Protein 2QSQ (pdb70)

B-factor: mean 41.01, std 10.13, range [21.48, 284.49]

Radius of gyration: 18.93 Å; Cα contacts (8 Å, |Δi|>4): 595; chains: 2; bounding box: 42×46×53 Å

Solvent-accessible surface area: 10969 Å² total; per-residue (Å²): 140,164,8,59,18,84,15,57,70,80,76,0,7,67,44,123,97,0,45,0,55,13,67,77,52,24,138,123,46,47,0,3,0,0,0,34,9,112,120,4,18,12,125,107,0,5,10,0,18,9,57,74,87,134,110,49,38,71,10,98,41,96,53,48,50,23,70,23,78,100,76,0,4,0,19,4,76,96,1,85,88,127,14,30,20,74,6,0,0,4,0,0,14,67,54,3,89,17,50,72,13,54,10,48,1,127,13,98,93,90,227,131,161,13,54,15,81,15,44,69,90,76,1,49,81,38,122,74,1,51,0,52,24,73,76,56,34,141,131,28,27,0,4,0,0,2,39,10,114,139,5,25,37,124,106,10,7,9,0,31,19,71,72,57,178,116,41,39,84,15,104,38,91,58,55,52,10,92,13,96,96,91,0,6,0,40,3,62,90,1,86,95,121,13,33,23,76,4,2,0,0,0,0,35,49,45,0,20,3,58,49,12,58,10,72,2,129,8,102,142

Nearest PDB structures (foldseek):
  2qst-assembly1_A  TM=9.888E-01  e=1.229E-22  Homo sapiens
  2qsq-assembly1_B  TM=9.915E-01  e=9.474E-22  Homo sapiens
  4wtz-assembly1_A  TM=9.968E-01  e=1.916E-20  Homo sapiens
  6gbg-assembly1_D  TM=9.852E-01  e=1.916E-20  Homo sapiens
  6aw1-assembly1_A  TM=9.766E-01  e=3.192E-20  Homo sapiens

Foldseek 3Di:
DAWEWDKVPQEAEAQAKIKTDIPDQDPQFQWKWKFFDDDDDQCGTAWIAGLVVGDIDGGNNHDVQWDADNSGMIMGGNDDQVQFHKMKMWTAGPVRPIHMYMDTHGYDYDD/DDWEWDKVVQEAEAQAKIKIDIPDDDPAFQWKWKFADDDDDQCGTAWIDGAPDDDIGGGNNHDPFWDADNNGMIMGGRDDQVSFDKMKMWTQGPVRPIDMYMDGHGYDD

GO terms:
  GO:0009986 cell surface (C, IDA)
  GO:0016020 membrane (C, IDA)
  GO:0016324 apical plasma membrane (C, IDA)
  GO:0042802 identical protein binding (F, IDA)
  GO:0005886 plasma membrane (C, EXP)
  GO:0009986 cell surface (C, IC)
  GO:0007156 homophilic cell-cell adhesion (P, IMP)
  GO:0007157 heterophilic cell-cell adhesion (P, IMP)
  GO:0005886 plasma membrane (C, TAS)
  GO:0005576 extracellular region (C, TAS)
  GO:0042802 identical protein binding (F, IPI)
  GO:0005515 protein binding (F, IPI)
  GO:0005886 plasma membrane (C, IDA)
  GO:0016323 basolateral plasma membrane (C, IDA)
  GO:0043066 negative regulation of apoptotic process (P, IDA)
  GO:0010832 negative regulation of myotube differentiation (P, IDA)
  GO:0042803 protein homodimerization activity (F, IDA)
  GO:2000811 negative regulation of anoikis (P, IDA)
  GO:0034109 homotypic cell-cell adhesion (P, IDA)
  GO:0070062 extracellular exosome (C, HDA)

Organism: Homo sapiens (NCBI:txid9606)

Sequence (220 aa):
AKLTIESTPFNVAEGKEVLLLVHNLPQHLLFGYSWYKGERVDGNRQIIGYVIGTQQATPGPAYSGREIIYPNASLLIQNIIQNDAGFYTLHVIKSDLVNEEATGQFRVYPELAKLTIESTPFNVAEGKEVLLLVHNLPQHLFGYSWYKGERVDGNRQIIGYVIGTQQATPGPAYSGREIIYPNASLLIQNIIQNDAGFYTLHVIKSDLVNEEATGQFRVYP

CATH classification: 2.60.40.10

Structure (mmCIF, N/CA/C/O backbone):
data_2QSQ
#
_entry.id   2QSQ
#
_cell.length_a   132.531
_cell.length_b   132.531
_cell.length_c   82.762
_cell.angle_alpha   90.000
_cell.angle_beta   90.000
_cell.angle_gamma   120.000
#
_symmetry.space_group_name_H-M   'H 3'
#
loop_
_entity.id
_entity.type
_entity.pdbx_description
1 polymer 'Carcinoembryonic antigen-related cell adhesion molecule 5'
2 non-polymer 'CHLORIDE ION'
3 non-polymer GLYCEROL
4 water water
#
loop_
_atom_site.group_PDB
_atom_site.id
_atom_site.type_symbol
_atom_site.label_atom_id
_atom_site.label_alt_id
_atom_site.label_comp_id
_atom_site.label_asym_id
_atom_site.label_entity_id
_atom_site.label_seq_id
_atom_site.pdbx_PDB_ins_code
_atom_site.Cartn_x
_atom_site.Cartn_y
_atom_site.Cartn_z
_atom_site.occupancy
_atom_site.B_iso_or_equiv
_atom_site.auth_seq_id
_atom_site.auth_comp_id
_atom_site.auth_asym_id
_atom_site.auth_atom_id
_atom_site.pdbx_PDB_model_num
ATOM 1 N N . ALA A 1 1 ? 11.451 19.821 15.475 1.00 54.27 0 ALA A N 1
ATOM 2 C CA . ALA A 1 1 ? 11.957 21.217 15.693 1.00 53.41 0 ALA A CA 1
ATOM 3 C C . ALA A 1 1 ? 13.400 21.379 15.214 1.00 52.45 0 ALA A C 1
ATOM 4 O O . ALA A 1 1 ? 13.902 22.503 15.063 1.00 52.97 0 ALA A O 1
ATOM 6 N N . LYS A 1 2 ? 14.058 20.245 14.997 1.00 50.26 1 LYS A N 1
ATOM 7 C CA . LYS A 1 2 ? 15.476 20.196 14.682 1.00 48.39 1 LYS A CA 1
ATOM 8 C C . LYS A 1 2 ? 15.664 20.152 13.160 1.00 45.72 1 LYS A C 1
ATOM 9 O O . LYS A 1 2 ? 14.842 19.563 12.452 1.00 45.02 1 LYS A O 1
ATOM 15 N N . LEU A 1 3 ? 16.712 20.815 12.664 1.00 42.73 2 LEU A N 1
ATOM 16 C CA . LEU A 1 3 ? 17.024 20.827 11.230 1.00 40.21 2 LEU A CA 1
ATOM 17 C C . LEU A 1 3 ? 17.133 19.381 10.735 1.00 39.15 2 LEU A C 1
ATOM 18 O O . LEU A 1 3 ? 17.868 18.581 11.329 1.00 38.35 2 LEU A O 1
ATOM 23 N N . THR A 1 4 ? 16.399 19.050 9.672 1.00 38.71 3 THR A N 1
ATOM 24 C CA . THR A 1 4 ? 16.419 17.677 9.106 1.00 38.36 3 THR A CA 1
ATOM 25 C C . THR A 1 4 ? 16.395 17.671 7.583 1.00 38.32 3 THR A C 1
ATOM 26 O 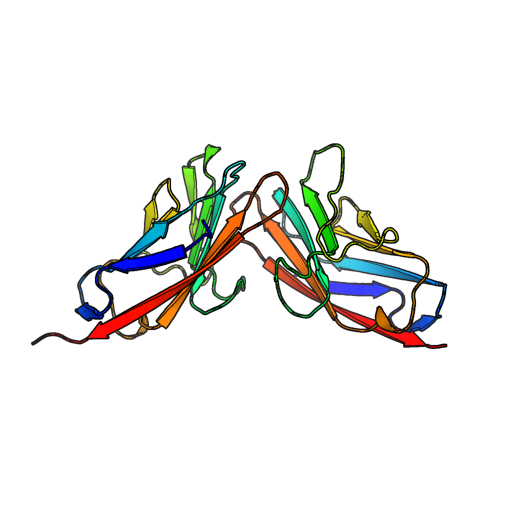O . THR A 1 4 ? 15.815 18.566 6.961 1.00 38.26 3 THR A O 1
ATOM 32 N N . ILE A 1 5 ? 16.989 16.624 7.007 1.00 37.71 4 ILE A N 1
ATOM 33 C CA . ILE A 1 5 ? 17.015 16.409 5.571 1.00 37.97 4 ILE A CA 1
ATOM 34 C C . ILE A 1 5 ? 16.185 15.166 5.214 1.00 39.45 4 ILE A C 1
ATOM 35 O O . ILE A 1 5 ? 16.404 14.080 5.780 1.00 39.70 4 ILE A O 1
ATOM 41 N N . GLU A 1 6 ? 15.253 15.300 4.276 1.00 39.78 5 GLU A N 1
ATOM 42 C CA . GLU A 1 6 ? 14.617 14.092 3.747 1.00 40.96 5 GLU A CA 1
ATOM 43 C C . GLU A 1 6 ? 14.696 13.954 2.218 1.00 40.13 5 GLU A C 1
ATOM 44 O O . GLU A 1 6 ? 14.213 14.815 1.461 1.00 39.21 5 GLU A O 1
ATOM 50 N N . SER A 1 7 ? 15.340 12.877 1.774 1.00 39.85 6 SER A N 1
ATOM 51 C CA . SER A 1 7 ? 15.471 12.629 0.339 1.00 40.15 6 SER A CA 1
ATOM 52 C C . SER A 1 7 ? 14.148 12.180 -0.233 1.00 40.58 6 SER A C 1
ATOM 53 O O . SER A 1 7 ? 13.372 11.440 0.421 1.00 40.20 6 SER A O 1
ATOM 56 N N . THR A 1 8 ? 13.866 12.664 -1.436 1.00 40.40 7 THR A N 1
ATOM 57 C CA . THR A 1 8 ? 12.701 12.211 -2.189 1.00 41.14 7 THR A CA 1
ATOM 58 C C . THR A 1 8 ? 13.006 12.112 -3.691 1.00 41.14 7 THR A C 1
ATOM 59 O O . THR A 1 8 ? 13.386 13.099 -4.323 1.00 40.15 7 THR A O 1
ATOM 63 N N . PRO A 1 9 ? 12.880 10.897 -4.261 1.00 41.40 8 PRO A N 1
ATOM 64 C CA . PRO A 1 9 ? 12.544 9.675 -3.526 1.00 41.23 8 PRO A CA 1
ATOM 65 C C . PRO A 1 9 ? 13.803 9.177 -2.804 1.00 41.14 8 PRO A C 1
ATOM 66 O O . PRO A 1 9 ? 14.908 9.631 -3.118 1.00 40.98 8 PRO A O 1
ATOM 70 N N . PHE A 1 10 ? 13.649 8.263 -1.848 1.00 40.98 9 PHE A N 1
ATOM 71 C CA . PHE A 1 10 ? 14.798 7.733 -1.108 1.00 40.92 9 PHE A CA 1
ATOM 72 C C . PHE A 1 10 ? 15.644 6.781 -1.960 1.00 40.85 9 PHE A C 1
ATOM 73 O O . PHE A 1 10 ? 16.878 6.709 -1.808 1.00 39.67 9 PHE A O 1
ATOM 81 N N . ASN A 1 11 ? 14.972 6.028 -2.840 1.00 40.81 10 ASN A N 1
ATOM 82 C CA . ASN A 1 11 ? 15.662 5.164 -3.814 1.00 41.78 10 ASN A CA 1
ATOM 83 C C . ASN A 1 11 ? 15.482 5.760 -5.195 1.00 41.20 10 ASN A C 1
ATOM 84 O O . ASN A 1 11 ? 14.353 5.972 -5.624 1.00 40.99 10 ASN A O 1
ATOM 89 N N . VAL A 1 12 ? 16.591 6.051 -5.864 1.00 41.18 11 VAL A N 1
ATOM 90 C CA . VAL A 1 12 ? 16.572 6.855 -7.089 1.00 41.63 11 VAL A CA 1
ATOM 91 C C . VAL A 1 12 ? 17.067 6.075 -8.299 1.00 42.04 11 VAL A C 1
ATOM 92 O O . VAL A 1 12 ? 18.140 5.490 -8.249 1.00 41.89 11 VAL A O 1
ATOM 96 N N . ALA A 1 13 ? 16.326 6.139 -9.401 1.00 43.56 12 ALA A N 1
ATOM 97 C CA . ALA A 1 13 ? 16.776 5.502 -10.653 1.00 44.98 12 ALA A CA 1
ATOM 98 C C . ALA A 1 13 ? 17.952 6.246 -11.283 1.00 46.40 12 ALA A C 1
ATOM 99 O O . ALA A 1 13 ? 17.955 7.488 -11.324 1.00 46.89 12 ALA A O 1
ATOM 101 N N . GLU A 1 14 ? 18.959 5.512 -11.764 1.00 47.15 13 GLU A N 1
ATOM 102 C CA . GLU A 1 14 ? 20.030 6.120 -12.555 1.00 48.71 13 GLU A CA 1
ATOM 103 C C . GLU A 1 14 ? 19.453 6.962 -13.693 1.00 47.92 13 GLU A C 1
ATOM 104 O O . GLU A 1 14 ? 18.475 6.566 -14.342 1.00 48.00 13 GLU A O 1
ATOM 110 N N . GLY A 1 15 ? 20.039 8.139 -13.910 1.00 47.33 14 GLY A N 1
ATOM 111 C CA . GLY A 1 15 ? 19.568 9.045 -14.947 1.00 45.52 14 GLY A CA 1
ATOM 112 C C . GLY A 1 15 ? 18.439 9.950 -14.482 1.00 45.11 14 GLY A C 1
ATOM 113 O O . GLY A 1 15 ? 18.107 10.926 -15.164 1.00 45.11 14 GLY A O 1
ATOM 114 N N . LYS A 1 16 ? 17.840 9.652 -13.331 1.00 43.64 15 LYS A N 1
ATOM 115 C CA . LYS A 1 16 ? 16.757 10.496 -12.815 1.00 42.75 15 LYS A CA 1
ATOM 116 C C . LYS A 1 16 ? 17.277 11.556 -11.794 1.00 40.96 15 LYS A C 1
ATOM 117 O O . LYS A 1 16 ? 18.460 11.829 -11.773 1.00 40.28 15 LYS A O 1
ATOM 123 N N . GLU A 1 17 ? 16.390 12.136 -10.985 1.00 39.50 16 GLU A N 1
ATOM 124 C CA . GLU A 1 17 ? 16.736 13.240 -10.051 1.00 39.27 16 GLU A CA 1
ATOM 125 C C . GLU A 1 17 ? 16.364 12.876 -8.604 1.00 38.69 16 GLU A C 1
ATOM 126 O O . GLU A 1 17 ? 15.388 12.147 -8.371 1.00 38.52 16 GLU A O 1
ATOM 140 N N . VAL A 1 18 ? 17.106 13.408 -7.630 1.00 36.98 17 VAL A N 1
ATOM 141 C CA . VAL A 1 18 ? 16.679 13.301 -6.235 1.00 36.06 17 VAL A CA 1
ATOM 142 C C . VAL A 1 18 ? 16.610 14.730 -5.665 1.00 35.85 17 VAL A C 1
ATOM 143 O O . VAL A 1 18 ? 17.438 15.579 -6.024 1.00 35.35 17 VAL A O 1
ATOM 147 N N . LEU A 1 19 ? 15.627 14.972 -4.799 1.00 34.09 18 LEU A N 1
ATOM 148 C CA . LEU A 1 19 ? 15.527 16.206 -4.035 1.00 33.64 18 LEU A CA 1
ATOM 149 C C . LEU A 1 19 ? 15.839 15.939 -2.560 1.00 34.14 18 LEU A C 1
ATOM 150 O O . LEU A 1 19 ? 15.129 15.135 -1.917 1.00 34.60 18 LEU A O 1
ATOM 155 N N . LEU A 1 20 ? 16.888 16.586 -2.032 1.00 33.46 19 LEU A N 1
ATOM 156 C CA . LEU A 1 20 ? 17.144 16.602 -0.595 1.00 34.12 19 LEU A CA 1
ATOM 157 C C . LEU A 1 20 ? 16.347 17.757 0.003 1.00 34.83 19 LEU A C 1
ATOM 158 O O . LEU A 1 20 ? 16.783 18.910 -0.055 1.00 33.96 19 LEU A O 1
ATOM 163 N N . LEU A 1 21 ? 15.151 17.439 0.517 1.00 34.63 20 LEU A N 1
ATOM 164 C CA . LEU A 1 21 ? 14.261 18.423 1.128 1.00 35.07 20 LEU A CA 1
ATOM 165 C C . LEU A 1 21 ? 14.780 18.803 2.497 1.00 34.59 20 LEU A C 1
ATOM 166 O O . LEU A 1 21 ? 15.158 17.933 3.269 1.00 35.13 20 LEU A O 1
ATOM 171 N N . VAL A 1 22 ? 14.767 20.093 2.811 1.00 34.09 21 VAL A N 1
ATOM 172 C CA . VAL A 1 22 ? 15.241 20.581 4.099 1.00 33.12 21 VAL A CA 1
ATOM 173 C C . VAL A 1 22 ? 14.053 21.094 4.956 1.00 33.74 21 VAL A C 1
ATOM 174 O O . VAL A 1 22 ? 13.236 21.904 4.487 1.00 33.11 21 VAL A O 1
ATOM 178 N N . HIS A 1 23 ? 13.941 20.593 6.192 1.00 34.45 22 HIS A N 1
ATOM 179 C CA . HIS A 1 23 ? 12.840 20.967 7.084 1.00 35.39 22 HIS A CA 1
ATOM 180 C C . HIS A 1 23 ? 13.413 21.668 8.316 1.00 35.95 22 HIS A C 1
ATOM 181 O O . HIS A 1 23 ? 14.545 21.388 8.703 1.00 36.62 22 HIS A O 1
ATOM 188 N N . ASN A 1 24 ? 12.623 22.549 8.931 1.00 36.78 23 ASN A N 1
ATOM 189 C CA . ASN A 1 24 ? 12.986 23.228 10.182 1.00 37.01 23 ASN A CA 1
ATOM 190 C C . ASN A 1 24 ? 14.232 24.106 10.064 1.00 37.08 23 ASN A C 1
ATOM 191 O O . ASN A 1 24 ? 15.128 24.052 10.904 1.00 36.81 23 ASN A O 1
ATOM 196 N N . LEU A 1 25 ? 14.273 24.920 9.014 1.00 37.91 24 LEU A N 1
ATOM 197 C CA . LEU A 1 25 ? 15.357 25.878 8.805 1.00 39.17 24 LEU A CA 1
ATOM 198 C C . LEU A 1 25 ? 15.279 26.957 9.889 1.00 40.20 24 LEU A C 1
ATOM 199 O O . LEU A 1 25 ? 14.198 27.491 10.122 1.00 39.89 24 LEU A O 1
ATOM 204 N N . PRO A 1 26 ? 16.413 27.278 10.556 1.00 40.53 25 PRO A N 1
ATOM 205 C CA . PRO A 1 26 ? 16.422 28.319 11.584 1.00 41.23 25 PRO A CA 1
ATOM 206 C C . PRO A 1 26 ? 16.321 29.740 11.023 1.00 42.17 25 PRO A C 1
ATOM 207 O O . PRO A 1 26 ? 16.235 29.935 9.813 1.00 41.60 25 PRO A O 1
ATOM 211 N N . GLN A 1 27 ? 16.327 30.720 11.917 1.00 43.90 26 GLN A N 1
ATOM 212 C CA . GLN A 1 27 ? 16.339 32.138 11.540 1.00 45.71 26 GLN A CA 1
ATOM 213 C C . GLN A 1 27 ? 17.775 32.682 11.591 1.00 44.93 26 GLN A C 1
ATOM 214 O O . GLN A 1 27 ? 18.706 31.940 11.917 1.00 45.79 26 GLN A O 1
ATOM 224 N N . HIS A 1 28 ? 17.961 33.958 11.261 1.00 44.17 27 HIS A N 1
ATOM 225 C CA . HIS A 1 28 ? 19.275 34.621 11.365 1.00 43.29 27 HIS A CA 1
ATOM 226 C C . HIS A 1 28 ? 20.236 34.067 10.332 1.00 41.32 27 HIS A C 1
ATOM 227 O O . HIS A 1 28 ? 21.430 33.931 10.625 1.00 41.88 27 HIS A O 1
ATOM 234 N N . LEU A 1 29 ? 19.751 33.758 9.137 1.00 39.14 28 LEU A N 1
ATOM 235 C CA A LEU A 1 29 ? 20.566 33.005 8.177 0.50 38.84 28 LEU A CA 1
ATOM 236 C CA B LEU A 1 29 ? 20.542 32.990 8.168 0.50 38.22 28 LEU A CA 1
ATOM 237 C C A LEU A 1 29 ? 21.482 33.868 7.328 0.50 37.87 28 LEU A C 1
ATOM 238 C C B LEU A 1 29 ? 21.481 33.868 7.344 0.50 37.53 28 LEU A C 1
ATOM 239 O O A LEU A 1 29 ? 21.077 34.926 6.849 0.50 38.11 28 LEU A O 1
ATOM 240 O O B LEU A 1 29 ? 21.090 34.949 6.907 0.50 37.75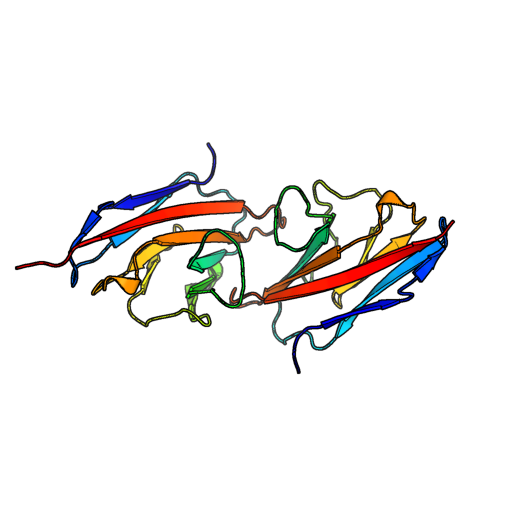 28 LEU A O 1
ATOM 249 N N . PHE A 1 30 ? 22.712 33.400 7.127 1.00 36.27 29 PHE A N 1
ATOM 250 C CA . PHE A 1 30 ? 23.616 34.012 6.175 1.00 34.64 29 PHE A CA 1
ATOM 251 C C . PHE A 1 30 ? 23.676 33.174 4.882 1.00 33.92 29 PHE A C 1
ATOM 252 O O . PHE A 1 30 ? 23.680 33.719 3.774 1.00 32.34 29 PHE A O 1
ATOM 260 N N . GLY A 1 31 ? 23.788 31.853 5.028 1.00 32.46 30 GLY A N 1
ATOM 261 C CA . GLY A 1 31 ? 23.730 30.966 3.856 1.00 31.77 30 GLY A CA 1
ATOM 262 C C . GLY A 1 31 ? 23.966 29.490 4.162 1.00 31.11 30 GLY A C 1
ATOM 263 O O . GLY A 1 31 ? 23.903 29.082 5.331 1.00 29.93 30 GLY A O 1
ATOM 264 N N . TYR A 1 32 ? 24.252 28.717 3.099 1.00 30.37 31 TYR A N 1
ATOM 265 C CA . TYR A 1 32 ? 24.231 27.260 3.127 1.00 30.08 31 TYR A CA 1
ATOM 266 C C . TYR A 1 32 ? 25.493 26.696 2.502 1.00 30.82 31 TYR A C 1
ATOM 267 O O . TYR A 1 32 ? 25.996 27.229 1.492 1.00 30.19 31 TYR A O 1
ATOM 276 N N . SER A 1 33 ? 25.982 25.599 3.089 1.00 30.59 32 SER A N 1
ATOM 277 C CA . SER A 1 33 ? 27.151 24.879 2.598 1.00 30.76 32 SER A CA 1
ATOM 278 C C . SER A 1 33 ? 26.788 23.386 2.562 1.00 31.05 32 SER A C 1
ATOM 279 O O . SER A 1 33 ? 26.430 22.813 3.597 1.00 30.91 32 SER A O 1
ATOM 282 N N . TRP A 1 34 ? 26.859 22.769 1.386 1.00 30.43 33 TRP A N 1
ATOM 283 C CA . TRP A 1 34 ? 26.464 21.356 1.254 1.00 30.88 33 TRP A CA 1
ATOM 284 C C . TRP A 1 34 ? 27.682 20.470 0.979 1.00 31.35 33 TRP A C 1
ATOM 285 O O . TRP A 1 34 ? 28.596 20.884 0.240 1.00 30.89 33 TRP A O 1
ATOM 296 N N . TYR A 1 35 ? 27.670 19.255 1.539 1.00 32.33 34 TYR A N 1
ATOM 297 C CA . TYR A 1 35 ? 28.801 18.299 1.455 1.00 32.74 34 TYR A CA 1
ATOM 298 C C . TYR A 1 35 ? 28.330 16.884 1.088 1.00 33.18 34 TYR A C 1
ATOM 299 O O . TYR A 1 35 ? 27.212 16.496 1.427 1.00 33.10 34 TYR A O 1
ATOM 308 N N . LYS A 1 36 ? 29.205 16.117 0.434 1.00 34.25 35 LYS A N 1
ATOM 309 C CA . LYS A 1 36 ? 29.053 14.663 0.341 1.00 35.51 35 LYS A CA 1
ATOM 310 C C . LYS A 1 36 ? 29.653 14.066 1.617 1.00 35.85 35 LYS A C 1
ATOM 311 O O . LYS A 1 36 ? 30.702 14.515 2.085 1.00 35.98 35 LYS A O 1
ATOM 318 N N . GLY A 1 37 ? 28.975 13.079 2.194 1.00 36.76 36 GLY A N 1
ATOM 319 C CA . GLY A 1 37 ? 29.471 12.455 3.413 1.00 37.49 36 GLY A CA 1
ATOM 320 C C . GLY A 1 37 ? 28.673 12.877 4.630 1.00 38.19 36 GLY A C 1
ATOM 321 O O . GLY A 1 37 ? 27.620 13.511 4.508 1.00 37.24 36 GLY A O 1
ATOM 322 N N . GLU A 1 38 ? 29.199 12.552 5.806 1.00 38.55 37 GLU A N 1
ATOM 323 C CA . GLU A 1 38 ? 28.428 12.650 7.034 1.00 40.00 37 GLU A CA 1
ATOM 324 C C . GLU A 1 38 ? 28.867 13.814 7.911 1.00 40.19 37 GLU A C 1
ATOM 325 O O . GLU A 1 38 ? 28.336 13.984 9.010 1.00 40.71 37 GLU A O 1
ATOM 331 N N . ARG A 1 39 ? 29.835 14.591 7.435 1.00 40.31 38 ARG A N 1
ATOM 332 C CA . ARG A 1 39 ? 30.313 15.738 8.192 1.00 41.39 38 ARG A CA 1
ATOM 333 C C . ARG A 1 39 ? 30.673 16.957 7.334 1.00 40.21 38 ARG A C 1
ATOM 334 O O . ARG A 1 39 ? 30.775 16.883 6.114 1.00 40.13 38 ARG A O 1
ATOM 350 N N . VAL A 1 40 ? 30.879 18.077 8.010 1.00 39.31 39 VAL A N 1
ATOM 351 C CA . VAL A 1 40 ? 31.431 19.262 7.396 1.00 38.12 39 VAL A CA 1
ATOM 352 C C . VAL A 1 40 ? 32.893 19.023 7.098 1.00 38.42 39 VAL A C 1
ATOM 353 O O . VAL A 1 40 ? 33.677 18.781 8.003 1.00 39.59 39 VAL A O 1
ATOM 357 N N . ASP A 1 41 ? 33.273 19.117 5.831 1.00 38.28 40 ASP A N 1
ATOM 358 C CA . ASP A 1 41 ? 34.641 18.811 5.408 1.00 37.90 40 ASP A CA 1
ATOM 359 C C . ASP A 1 41 ? 34.849 19.491 4.074 1.00 37.46 40 ASP A C 1
ATOM 360 O O . ASP A 1 41 ? 34.304 19.050 3.070 1.00 37.67 40 ASP A O 1
ATOM 365 N N . GLY A 1 42 ? 35.636 20.560 4.072 1.00 37.01 41 GLY A N 1
ATOM 366 C CA . GLY A 1 42 ? 35.874 21.370 2.876 1.00 37.31 41 GLY A CA 1
ATOM 367 C C . GLY A 1 42 ? 36.293 20.596 1.637 1.00 38.38 41 GLY A C 1
ATOM 368 O O . GLY A 1 42 ? 35.974 20.993 0.502 1.00 38.32 41 GLY A O 1
ATOM 369 N N . ASN A 1 43 ? 37.018 19.498 1.839 1.00 38.52 42 ASN A N 1
ATOM 370 C CA . ASN A 1 43 ? 37.494 18.687 0.713 1.00 39.00 42 ASN A CA 1
ATOM 371 C C . ASN A 1 43 ? 36.340 17.998 0.007 1.00 38.27 42 ASN A C 1
ATOM 372 O O . ASN A 1 43 ? 36.462 17.633 -1.155 1.00 37.86 42 ASN A O 1
ATOM 377 N N . ARG A 1 44 ? 35.221 17.820 0.708 1.00 37.28 43 ARG A N 1
ATOM 378 C CA . ARG A 1 44 ? 34.047 17.177 0.122 1.00 37.17 43 ARG A CA 1
ATOM 379 C C . ARG A 1 44 ? 32.862 18.144 -0.144 1.00 36.00 43 ARG A C 1
ATOM 380 O O . ARG A 1 44 ? 31.719 17.694 -0.294 1.00 35.02 43 ARG A O 1
ATOM 388 N N . GLN A 1 45 ? 33.135 19.454 -0.191 1.00 35.92 44 GLN A N 1
ATOM 389 C CA . GLN A 1 45 ? 32.063 20.444 -0.349 1.00 35.09 44 GLN A CA 1
ATOM 390 C C . GLN A 1 45 ? 31.538 20.529 -1.782 1.00 34.61 44 GLN A C 1
ATOM 391 O O . GLN A 1 45 ? 32.296 20.734 -2.719 1.00 35.59 44 GLN A O 1
ATOM 397 N N . ILE A 1 46 ? 30.230 20.376 -1.922 1.00 33.70 45 ILE A N 1
ATOM 398 C CA . ILE A 1 46 ? 29.562 20.410 -3.222 1.00 33.10 45 ILE A CA 1
ATOM 399 C C . ILE A 1 46 ? 29.356 21.849 -3.692 1.00 33.41 45 ILE A C 1
ATOM 400 O O . ILE A 1 46 ? 29.699 22.212 -4.833 1.00 33.37 45 ILE A O 1
ATOM 405 N N . ILE A 1 47 ? 28.810 22.682 -2.802 1.00 32.76 46 ILE A N 1
ATOM 406 C CA . ILE A 1 47 ? 28.371 24.021 -3.208 1.00 33.09 46 ILE A CA 1
ATOM 407 C C . ILE A 1 47 ? 28.192 24.905 -1.975 1.00 33.18 46 ILE A C 1
ATOM 408 O O . ILE A 1 47 ? 27.950 24.384 -0.870 1.00 32.90 46 ILE A O 1
ATOM 413 N N . GLY A 1 48 ? 28.370 26.214 -2.156 1.00 32.13 47 GLY A N 1
ATOM 414 C CA . GLY A 1 48 ? 28.074 27.212 -1.118 1.00 32.88 47 GLY A CA 1
ATOM 415 C C . GLY A 1 48 ? 27.068 28.214 -1.663 1.00 33.38 47 GLY A C 1
ATOM 416 O O . GLY A 1 48 ? 27.111 28.545 -2.847 1.00 33.33 47 GLY A O 1
ATOM 417 N N . TYR A 1 49 ? 26.163 28.698 -0.823 1.00 32.67 48 TYR A N 1
ATOM 418 C CA . TYR A 1 49 ? 25.097 29.607 -1.314 1.00 33.01 48 TYR A CA 1
ATOM 419 C C . TYR A 1 49 ? 24.813 30.729 -0.330 1.00 32.71 48 TYR A C 1
ATOM 420 O O . TYR A 1 49 ? 24.449 30.474 0.821 1.00 31.72 48 TYR A O 1
ATOM 429 N N . VAL A 1 50 ? 24.958 31.964 -0.805 1.00 32.98 49 VAL A N 1
ATOM 430 C CA . VAL A 1 50 ? 24.726 33.161 0.013 1.00 33.56 49 VAL A CA 1
ATOM 431 C C . VAL A 1 50 ? 23.314 33.665 -0.230 1.00 34.16 49 VAL A C 1
ATOM 432 O O . VAL A 1 50 ? 22.965 34.021 -1.348 1.00 33.28 49 VAL A O 1
ATOM 436 N N . ILE A 1 51 ? 22.519 33.726 0.823 1.00 35.02 50 ILE A N 1
ATOM 437 C CA . ILE A 1 51 ? 21.121 34.098 0.691 1.00 36.75 50 ILE A CA 1
ATOM 438 C C . ILE A 1 51 ? 20.917 35.524 0.159 1.00 37.94 50 ILE A C 1
ATOM 439 O O . ILE A 1 51 ? 20.137 35.728 -0.781 1.00 37.46 50 ILE A O 1
ATOM 444 N N . GLY A 1 52 ? 21.639 36.489 0.736 1.00 38.76 51 GLY A N 1
ATOM 445 C CA . GLY A 1 52 ? 21.413 37.901 0.438 1.00 40.05 51 GLY A CA 1
ATOM 446 C C . GLY A 1 52 ? 21.749 38.283 -0.985 1.00 40.41 51 GLY A C 1
ATOM 447 O O . GLY A 1 52 ? 21.094 39.139 -1.578 1.00 42.69 51 GLY A O 1
ATOM 448 N N . THR A 1 53 ? 22.757 37.653 -1.553 1.00 40.68 52 THR A N 1
ATOM 449 C CA . THR A 1 53 ? 23.215 37.995 -2.890 1.00 40.51 52 THR A CA 1
ATOM 450 C C . THR A 1 53 ? 22.776 36.960 -3.912 1.00 40.30 52 THR A C 1
ATOM 451 O O . THR A 1 53 ? 23.020 37.132 -5.106 1.00 39.79 52 THR A O 1
ATOM 455 N N . GLN A 1 54 ? 22.192 35.858 -3.430 1.00 39.75 53 GLN A N 1
ATOM 456 C CA . GLN A 1 54 ? 21.831 34.710 -4.273 1.00 39.81 53 GLN A CA 1
ATOM 457 C C . GLN A 1 54 ? 22.960 34.098 -5.098 1.00 40.19 53 GLN A C 1
ATOM 458 O O . GLN A 1 54 ? 22.712 33.571 -6.189 1.00 40.06 53 GLN A O 1
ATOM 464 N N . GLN A 1 55 ? 24.198 34.144 -4.598 1.00 39.65 54 GLN A N 1
ATOM 465 C CA . GLN A 1 55 ? 25.299 33.581 -5.353 1.00 40.29 54 GLN A CA 1
ATOM 466 C C . GLN A 1 55 ? 25.649 32.175 -4.882 1.00 40.12 54 GLN A C 1
ATOM 467 O O . GLN A 1 55 ? 25.887 31.951 -3.682 1.00 38.25 54 GLN A O 1
ATOM 473 N N . ALA A 1 56 ? 25.700 31.259 -5.849 1.00 39.88 55 ALA A N 1
ATOM 474 C CA . ALA A 1 56 ? 26.139 29.888 -5.635 1.00 39.96 55 ALA A CA 1
ATOM 475 C C . ALA A 1 56 ? 27.551 29.714 -6.175 1.00 40.09 55 ALA A C 1
ATOM 476 O O . ALA A 1 56 ? 27.875 30.196 -7.272 1.00 40.38 55 ALA A O 1
ATOM 478 N N . THR A 1 57 ? 28.404 29.048 -5.397 1.00 39.14 56 THR A N 1
ATOM 479 C CA . THR A 1 57 ? 29.769 28.814 -5.808 1.00 38.99 56 THR A CA 1
ATOM 480 C C . THR A 1 57 ? 30.076 27.335 -5.621 1.00 39.66 56 THR A C 1
ATOM 481 O O . THR A 1 57 ? 29.823 26.777 -4.544 1.00 39.47 56 THR A O 1
ATOM 485 N N . PRO A 1 58 ? 30.605 26.683 -6.673 1.00 39.76 57 PRO A N 1
ATOM 486 C CA . PRO A 1 58 ? 31.022 25.281 -6.570 1.00 39.71 57 PRO A CA 1
ATOM 487 C C . PRO A 1 58 ? 32.132 25.060 -5.550 1.00 39.50 57 PRO A C 1
ATOM 488 O O . PRO A 1 58 ? 33.053 25.891 -5.427 1.00 39.24 57 PRO A O 1
ATOM 492 N N . GLY A 1 59 ? 32.035 23.952 -4.818 1.00 38.85 58 GLY A N 1
ATOM 493 C CA . GLY A 1 59 ? 33.155 23.465 -4.013 1.00 39.04 58 GLY A CA 1
ATOM 494 C C . GLY A 1 59 ? 33.875 22.356 -4.773 1.00 39.46 58 GLY A C 1
ATOM 495 O O . GLY A 1 59 ? 33.512 22.049 -5.916 1.00 38.68 58 GLY A O 1
ATOM 496 N N . PRO A 1 60 ? 34.892 21.730 -4.143 1.00 40.10 59 PRO A N 1
ATOM 497 C CA . PRO A 1 60 ? 35.627 20.600 -4.758 1.00 40.16 59 PRO A CA 1
ATOM 498 C C . PRO A 1 60 ? 34.775 19.433 -5.273 1.00 40.63 59 PRO A C 1
ATOM 499 O O . PRO A 1 60 ? 35.172 18.785 -6.254 1.00 41.48 59 PRO A O 1
ATOM 503 N N . ALA A 1 61 ? 33.639 19.147 -4.634 1.00 39.86 60 ALA A N 1
ATOM 504 C CA . ALA A 1 61 ? 32.807 18.009 -5.029 1.00 39.96 60 ALA A CA 1
ATOM 505 C C . ALA A 1 61 ? 31.657 18.357 -5.986 1.00 39.79 60 ALA A C 1
ATOM 506 O O . ALA A 1 61 ? 30.813 17.519 -6.265 1.00 40.20 60 ALA A O 1
ATOM 508 N N . TYR A 1 62 ? 31.621 19.594 -6.471 1.00 40.10 61 TYR A N 1
ATOM 509 C CA . TYR A 1 62 ? 30.593 20.060 -7.413 1.00 40.22 61 TYR A CA 1
ATOM 510 C C . TYR A 1 62 ? 30.592 19.224 -8.698 1.00 40.68 61 TYR A C 1
ATOM 511 O O . TYR A 1 62 ? 31.644 19.017 -9.282 1.00 40.57 61 TYR A O 1
ATOM 520 N N . SER A 1 63 ? 29.425 18.766 -9.145 1.00 40.20 62 SER A N 1
ATOM 521 C CA . SER A 1 63 ? 29.340 17.968 -10.369 1.00 40.61 62 SER A CA 1
ATOM 522 C C . SER A 1 63 ? 28.790 18.735 -11.564 1.00 40.51 62 SER A C 1
ATOM 523 O O . SER A 1 63 ? 28.930 18.282 -12.693 1.00 40.93 62 SER A O 1
ATOM 526 N N . GLY A 1 64 ? 28.152 19.878 -11.334 1.00 39.54 63 GLY A N 1
ATOM 527 C CA . GLY A 1 64 ? 27.447 20.568 -12.412 1.00 39.01 63 GLY A CA 1
ATOM 528 C C . GLY A 1 64 ? 26.019 20.057 -12.603 1.00 38.28 63 GLY A C 1
ATOM 529 O O . GLY A 1 64 ? 25.303 20.507 -13.499 1.00 39.18 63 GLY A O 1
ATOM 530 N N . ARG A 1 65 ? 25.585 19.134 -11.759 1.00 36.28 64 ARG A N 1
ATOM 531 C CA . ARG A 1 65 ? 24.235 18.589 -11.900 1.00 35.39 64 ARG A CA 1
ATOM 532 C C . ARG A 1 65 ? 23.293 19.061 -10.786 1.00 35.07 64 ARG A C 1
ATOM 533 O O . ARG A 1 65 ? 22.129 18.672 -10.744 1.00 33.86 64 ARG A O 1
ATOM 541 N N . GLU A 1 66 ? 23.803 19.918 -9.901 1.00 34.85 65 GLU A N 1
ATOM 542 C CA . GLU A 1 66 ? 23.045 20.344 -8.717 1.00 34.93 65 GLU A CA 1
ATOM 543 C C . GLU A 1 66 ? 22.250 21.638 -8.904 1.00 35.39 65 GLU A C 1
ATOM 544 O O . GLU A 1 66 ? 22.632 22.522 -9.702 1.00 34.74 65 GLU A O 1
ATOM 554 N N . ILE A 1 67 ? 21.117 21.733 -8.203 1.00 33.69 66 ILE A N 1
ATOM 555 C CA . ILE A 1 67 ? 20.382 22.989 -8.114 1.00 32.94 66 ILE A CA 1
ATOM 556 C C . ILE A 1 67 ? 20.070 23.233 -6.655 1.00 32.81 66 ILE A C 1
ATOM 557 O O . ILE A 1 67 ? 19.454 22.367 -6.010 1.00 32.70 66 ILE A O 1
ATOM 562 N N . ILE A 1 68 ? 20.488 24.388 -6.136 1.00 31.41 67 ILE A N 1
ATOM 563 C CA . ILE A 1 68 ? 20.175 24.761 -4.760 1.00 31.32 67 ILE A CA 1
ATOM 564 C C . ILE A 1 68 ? 18.963 25.702 -4.695 1.00 31.98 67 ILE A C 1
ATOM 565 O O . ILE A 1 68 ? 18.808 26.571 -5.552 1.00 31.38 67 ILE A O 1
ATOM 571 N N . TYR A 1 69 ? 18.112 25.535 -3.671 1.00 31.69 68 TYR A N 1
ATOM 572 C CA . TYR A 1 69 ? 16.896 26.337 -3.539 1.00 31.40 68 TYR A CA 1
ATOM 573 C C . TYR A 1 69 ? 17.029 27.338 -2.388 1.00 30.81 68 TYR A C 1
ATOM 574 O O . TYR A 1 69 ? 17.891 27.166 -1.507 1.00 31.11 68 TYR A O 1
ATOM 583 N N . PRO A 1 70 ? 16.203 28.398 -2.397 1.00 30.42 69 PRO A N 1
ATOM 584 C CA . PRO A 1 70 ? 16.326 29.439 -1.369 1.00 30.21 69 PRO A CA 1
ATOM 585 C C . PRO A 1 70 ? 16.134 28.954 0.061 1.00 30.21 69 PRO A C 1
ATOM 586 O O . PRO A 1 70 ? 16.605 29.620 0.992 1.00 31.07 69 PRO A O 1
ATOM 590 N N . ASN A 1 71 ? 15.431 27.827 0.238 1.00 30.66 70 ASN A N 1
ATOM 591 C CA . ASN A 1 71 ? 15.211 27.230 1.563 1.00 30.40 70 ASN A CA 1
ATOM 592 C C . ASN A 1 71 ? 16.208 26.103 1.886 1.00 30.47 70 ASN A C 1
ATOM 593 O O . ASN A 1 71 ? 15.986 25.301 2.812 1.00 30.56 70 ASN A O 1
ATOM 598 N N . ALA A 1 72 ? 17.301 26.065 1.113 1.00 29.52 71 ALA A N 1
ATOM 599 C CA . ALA A 1 72 ? 18.468 25.177 1.295 1.00 29.67 71 ALA A CA 1
ATOM 600 C C . ALA A 1 72 ? 18.323 23.782 0.689 1.00 29.83 71 ALA A C 1
ATOM 601 O O . ALA A 1 72 ? 19.299 23.040 0.656 1.00 28.87 71 ALA A O 1
ATOM 603 N N . SER A 1 73 ? 17.127 23.444 0.195 1.00 29.89 72 SER A N 1
ATOM 604 C CA . SER A 1 73 ? 16.904 22.125 -0.413 1.00 30.21 72 SER A CA 1
ATOM 605 C C . SER A 1 73 ? 17.806 21.982 -1.622 1.00 31.10 72 SER A C 1
ATOM 606 O O . SER A 1 73 ? 18.050 22.983 -2.320 1.00 31.31 72 SER A O 1
ATOM 609 N N . LEU A 1 74 ? 18.268 20.760 -1.909 1.00 30.56 73 LEU A N 1
ATOM 610 C CA . LEU A 1 74 ? 19.230 20.548 -2.980 1.00 30.51 73 LEU A CA 1
ATOM 611 C C . LEU A 1 74 ? 18.739 19.443 -3.900 1.00 32.41 73 LEU A C 1
ATOM 612 O O . LEU A 1 74 ? 18.432 18.326 -3.438 1.00 31.61 73 LEU A O 1
ATOM 617 N N . LEU A 1 75 ? 18.626 19.769 -5.185 1.00 31.86 74 LEU A N 1
ATOM 618 C CA . LEU A 1 75 ? 18.296 18.763 -6.198 1.00 33.43 74 LEU A CA 1
ATOM 619 C C . LEU A 1 75 ? 19.546 18.334 -6.949 1.00 34.63 74 LEU A C 1
ATOM 620 O O . LEU A 1 75 ? 20.402 19.178 -7.276 1.00 34.68 74 LEU A O 1
ATOM 625 N N . ILE A 1 76 ? 19.667 17.030 -7.227 1.00 35.67 75 ILE A N 1
ATOM 626 C CA . ILE A 1 76 ? 20.768 16.500 -8.063 1.00 36.00 75 ILE A CA 1
ATOM 627 C C . ILE A 1 76 ? 20.147 15.758 -9.261 1.00 36.84 75 ILE A C 1
ATOM 628 O O . ILE A 1 76 ? 19.312 14.887 -9.073 1.00 36.53 75 ILE A O 1
ATOM 633 N N . GLN A 1 77 ? 20.539 16.134 -10.477 1.00 36.66 76 GLN A N 1
ATOM 634 C CA . GLN A 1 77 ? 19.963 15.579 -11.704 1.00 37.97 76 GLN A CA 1
ATOM 635 C C . GLN A 1 77 ? 20.865 14.493 -12.304 1.00 38.31 76 GLN A C 1
ATOM 636 O O . GLN A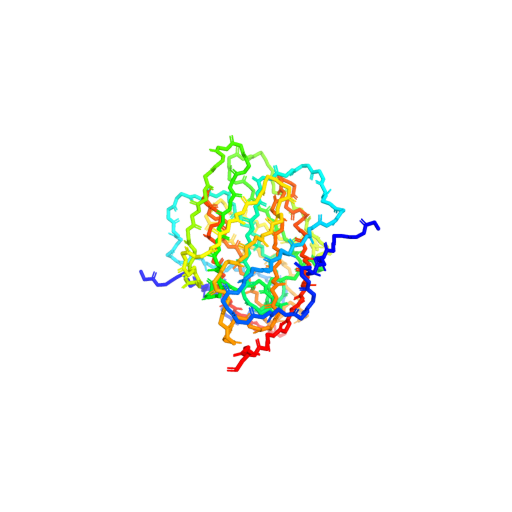 1 77 ? 22.038 14.373 -11.930 1.00 37.28 76 GLN A O 1
ATOM 642 N N . ASN A 1 78 ? 20.315 13.737 -13.267 1.00 39.56 77 ASN A N 1
ATOM 643 C CA . ASN A 1 78 ? 21.105 12.772 -14.046 1.00 40.78 77 ASN A CA 1
ATOM 644 C C . ASN A 1 78 ? 21.975 11.956 -13.109 1.00 41.02 77 ASN A C 1
ATOM 645 O O . ASN A 1 78 ? 23.201 11.883 -13.244 1.00 40.92 77 ASN A O 1
ATOM 653 N N . ILE A 1 79 ? 21.300 11.360 -12.128 1.00 41.89 78 ILE A N 1
ATOM 654 C CA . ILE A 1 79 ? 21.934 10.593 -11.056 1.00 42.68 78 ILE A CA 1
ATOM 655 C C . ILE A 1 79 ? 22.742 9.401 -11.593 1.00 44.63 78 ILE A C 1
ATOM 656 O O . ILE A 1 79 ? 22.319 8.738 -12.551 1.00 44.28 78 ILE A O 1
ATOM 661 N N . ILE A 1 80 ? 23.902 9.157 -10.980 1.00 45.40 79 ILE A N 1
ATOM 662 C CA . ILE A 1 80 ? 24.684 7.936 -11.206 1.00 47.16 79 ILE A CA 1
ATOM 663 C C . ILE A 1 80 ? 24.838 7.186 -9.872 1.00 47.59 79 ILE A C 1
ATOM 664 O O . ILE A 1 80 ? 24.607 7.776 -8.805 1.00 46.84 79 ILE A O 1
ATOM 669 N N . GLN A 1 81 ? 25.235 5.909 -9.918 1.00 47.89 80 GLN A N 1
ATOM 670 C CA . GLN A 1 81 ? 25.413 5.117 -8.693 1.00 48.46 80 GLN A CA 1
ATOM 671 C C . GLN A 1 81 ? 26.349 5.750 -7.696 1.00 48.29 80 GLN A C 1
ATOM 672 O O . GLN A 1 81 ? 26.145 5.614 -6.489 1.00 48.68 80 GLN A O 1
ATOM 678 N N . ASN A 1 82 ? 27.388 6.405 -8.199 1.00 48.14 81 ASN A N 1
ATOM 679 C CA . ASN A 1 82 ? 28.377 7.036 -7.338 1.00 48.40 81 ASN A CA 1
ATOM 680 C C . ASN A 1 82 ? 27.796 8.149 -6.457 1.00 47.43 81 ASN A C 1
ATOM 681 O O . ASN A 1 82 ? 28.393 8.512 -5.426 1.00 47.58 81 ASN A O 1
ATOM 686 N N . ASP A 1 83 ? 26.648 8.686 -6.875 1.00 45.98 82 ASP A N 1
ATOM 687 C CA . ASP A 1 83 ? 25.918 9.708 -6.106 1.00 45.16 82 ASP A CA 1
ATOM 688 C C . ASP A 1 83 ? 25.315 9.167 -4.806 1.00 44.30 82 ASP A C 1
ATOM 689 O O . ASP A 1 83 ? 25.096 9.934 -3.860 1.00 44.73 82 ASP A O 1
ATOM 694 N N . ALA A 1 84 ? 25.032 7.864 -4.756 1.00 43.34 83 ALA A N 1
ATOM 695 C CA . ALA A 1 84 ? 24.451 7.254 -3.554 1.00 42.51 83 ALA A CA 1
ATOM 696 C C . ALA A 1 84 ? 25.322 7.518 -2.324 1.00 41.79 83 ALA A C 1
ATOM 697 O O . ALA A 1 84 ? 26.548 7.581 -2.432 1.00 41.76 83 ALA A O 1
ATOM 699 N N . GLY A 1 85 ? 24.676 7.694 -1.171 1.00 40.69 84 GLY A N 1
ATOM 700 C CA . GLY A 1 85 ? 25.395 7.888 0.082 1.00 39.69 84 GLY A CA 1
ATOM 701 C C . GLY A 1 85 ? 24.779 9.000 0.915 1.00 39.00 84 GLY A C 1
ATOM 702 O O . GLY A 1 85 ? 23.611 9.366 0.728 1.00 38.61 84 GLY A O 1
ATOM 703 N N . PHE A 1 86 ? 25.587 9.527 1.825 1.00 38.07 85 PHE A N 1
ATOM 704 C CA . PHE A 1 86 ? 25.162 10.570 2.761 1.00 37.93 85 PHE A CA 1
ATOM 705 C C . PHE A 1 86 ? 25.517 11.963 2.229 1.00 36.61 85 PHE A C 1
ATOM 706 O O . PHE A 1 86 ? 26.548 12.147 1.551 1.00 35.73 85 PHE A O 1
ATOM 714 N N . TYR A 1 87 ? 24.665 12.931 2.583 1.00 35.77 86 TYR A N 1
ATOM 715 C CA . TYR A 1 87 ? 24.852 14.337 2.233 1.00 34.51 86 TYR A CA 1
ATOM 716 C C . TYR A 1 87 ? 24.604 15.180 3.485 1.00 33.77 86 TYR A C 1
ATOM 717 O O . TYR A 1 87 ? 23.641 14.944 4.197 1.00 34.60 86 TYR A O 1
ATOM 726 N N . THR A 1 88 ? 25.475 16.142 3.744 1.00 33.10 87 THR A N 1
ATOM 727 C CA . THR A 1 88 ? 25.391 16.941 4.957 1.00 32.79 87 THR A CA 1
ATOM 728 C C . THR A 1 88 ? 25.257 18.418 4.591 1.00 32.48 87 THR A C 1
ATOM 729 O O . THR A 1 88 ? 26.001 18.930 3.742 1.00 33.18 87 THR A O 1
ATOM 733 N N . LEU A 1 89 ? 24.317 19.092 5.252 1.00 32.22 88 LEU A N 1
ATOM 734 C CA . LEU A 1 89 ? 24.097 20.531 5.112 1.00 31.06 88 LEU A CA 1
ATOM 735 C C . LEU A 1 89 ? 24.624 21.250 6.361 1.00 31.26 88 LEU A C 1
ATOM 736 O O . LEU A 1 89 ? 24.304 20.843 7.470 1.00 31.05 88 LEU A O 1
ATOM 741 N N . HIS A 1 90 ? 25.410 22.314 6.172 1.00 30.38 89 HIS A N 1
ATOM 742 C CA . HIS A 1 90 ? 25.783 23.239 7.253 1.00 30.38 89 HIS A CA 1
ATOM 743 C C . HIS A 1 90 ? 25.083 24.586 6.991 1.00 30.52 89 HIS A C 1
ATOM 744 O O . HIS A 1 90 ? 25.260 25.172 5.908 1.00 30.62 89 HIS A O 1
ATOM 751 N N . VAL A 1 91 ? 24.288 25.047 7.956 1.00 30.03 90 VAL A N 1
ATOM 752 C CA . VAL A 1 91 ? 23.592 26.336 7.855 1.00 30.66 90 VAL A CA 1
ATOM 753 C C . VAL A 1 91 ? 24.356 27.361 8.684 1.00 31.40 90 VAL A C 1
ATOM 754 O O . VAL A 1 91 ? 24.537 27.172 9.885 1.00 30.87 90 VAL A O 1
ATOM 760 N N . ILE A 1 92 ? 24.844 28.401 8.003 1.00 30.15 91 ILE A N 1
ATOM 761 C CA . ILE A 1 92 ? 25.688 29.426 8.586 1.00 30.76 91 ILE A CA 1
ATOM 762 C C . ILE A 1 92 ? 24.786 30.590 9.009 1.00 31.73 91 ILE A C 1
ATOM 763 O O . ILE A 1 92 ? 24.023 31.137 8.194 1.00 31.20 91 ILE A O 1
ATOM 768 N N . LYS A 1 93 ? 24.861 30.933 10.286 1.00 32.99 92 LYS A N 1
ATOM 769 C CA . LYS A 1 93 ? 24.024 31.980 10.862 1.00 35.10 92 LYS A CA 1
ATOM 770 C C . LYS A 1 93 ? 24.883 33.154 11.303 1.00 35.94 92 LYS A C 1
ATOM 771 O O . LYS A 1 93 ? 26.049 32.974 11.663 1.00 35.82 92 LYS A O 1
ATOM 777 N N . SER A 1 94 ? 24.290 34.351 11.317 1.00 36.51 93 SER A N 1
ATOM 778 C CA . SER A 1 94 ? 24.971 35.578 11.791 1.00 37.20 93 SER A CA 1
ATOM 779 C C . SER A 1 94 ? 25.437 35.512 13.242 1.00 37.20 93 SER A C 1
ATOM 780 O O . SER A 1 94 ? 26.348 36.240 13.628 1.00 38.26 93 SER A O 1
ATOM 784 N N . ASP A 1 95 ? 24.807 34.670 14.059 1.00 36.35 94 ASP A N 1
ATOM 785 C CA . ASP A 1 95 ? 25.221 34.521 15.448 1.00 36.25 94 ASP A CA 1
ATOM 786 C C . ASP A 1 95 ? 26.198 33.336 15.614 1.00 36.35 94 ASP A C 1
ATOM 787 O O . ASP A 1 95 ? 26.588 33.015 16.753 1.00 37.45 94 ASP A O 1
ATOM 792 N N . LEU A 1 96 ? 26.560 32.692 14.489 1.00 35.27 95 LEU A N 1
ATOM 793 C CA . LEU A 1 96 ? 27.514 31.562 14.452 1.00 35.33 95 LEU A CA 1
ATOM 794 C C . LEU A 1 96 ? 27.060 30.369 15.295 1.00 35.04 95 LEU A C 1
ATOM 795 O O . LEU A 1 96 ? 27.870 29.495 15.658 1.00 34.51 95 LEU A O 1
ATOM 800 N N . VAL A 1 97 ? 25.763 30.321 15.614 1.00 34.61 96 VAL A N 1
ATOM 801 C CA . VAL A 1 97 ? 25.196 29.124 16.202 1.00 34.81 96 VAL A CA 1
ATOM 802 C C . VAL A 1 97 ? 24.780 28.260 15.012 1.00 35.37 96 VAL A C 1
ATOM 803 O O . VAL A 1 97 ? 23.600 28.139 14.700 1.00 36.32 96 VAL A O 1
ATOM 807 N N . ASN A 1 98 ? 25.767 27.725 14.301 1.00 35.18 97 ASN A N 1
ATOM 808 C CA . ASN A 1 98 ? 25.537 27.083 13.013 1.00 35.19 97 ASN A CA 1
ATOM 809 C C . ASN A 1 98 ? 24.928 25.696 13.211 1.00 36.34 97 ASN A C 1
ATOM 810 O O . ASN A 1 98 ? 25.233 25.043 14.200 1.00 37.24 97 ASN A O 1
ATOM 815 N N . GLU A 1 99 ? 24.049 25.270 12.299 1.00 35.53 98 GLU A N 1
ATOM 816 C CA . GLU A 1 99 ? 23.333 24.018 12.458 1.00 35.75 98 GLU A CA 1
ATOM 817 C C . GLU A 1 99 ? 23.694 23.058 11.321 1.00 35.18 98 GLU A C 1
ATOM 818 O O . GLU A 1 99 ? 23.966 23.478 10.191 1.00 34.40 98 GLU A O 1
ATOM 824 N N . GLU A 1 100 ? 23.688 21.772 11.638 1.00 35.34 99 GLU A N 1
ATOM 825 C CA . GLU A 1 100 ? 24.134 20.719 10.727 1.00 35.97 99 GLU A CA 1
ATOM 826 C C . GLU A 1 100 ? 23.055 19.639 10.659 1.00 35.90 99 GLU A C 1
ATOM 827 O O . GLU A 1 100 ? 22.431 19.327 11.676 1.00 35.13 99 GLU A O 1
ATOM 833 N N . ALA A 1 101 ? 22.815 19.076 9.473 1.00 34.94 100 ALA A N 1
ATOM 834 C CA . ALA A 1 101 ? 21.984 17.879 9.380 1.00 34.57 100 ALA A CA 1
ATOM 835 C C . ALA A 1 101 ? 22.515 17.011 8.271 1.00 34.35 100 ALA A C 1
ATOM 836 O O . ALA A 1 101 ? 23.164 17.500 7.359 1.00 32.23 100 ALA A O 1
ATOM 838 N N . THR A 1 102 ? 22.180 15.729 8.348 1.00 34.89 101 THR A N 1
ATOM 839 C CA . THR A 1 102 ? 22.632 14.754 7.366 1.00 35.53 101 THR A CA 1
ATOM 840 C C . THR A 1 102 ? 21.437 13.952 6.856 1.00 36.38 101 THR A C 1
ATOM 841 O O . THR A 1 102 ? 20.548 13.588 7.640 1.00 36.55 101 THR A O 1
ATOM 845 N N . GLY A 1 103 ? 21.402 13.703 5.542 1.00 36.74 102 GLY A N 1
ATOM 846 C CA . GLY A 1 103 ? 20.415 12.798 4.962 1.00 36.58 102 GLY A CA 1
ATOM 847 C C . GLY A 1 103 ? 21.109 11.792 4.050 1.00 37.43 102 GLY A C 1
ATOM 848 O O . GLY A 1 103 ? 22.331 11.813 3.915 1.00 36.67 102 GLY A O 1
ATOM 849 N N . GLN A 1 104 ? 20.331 10.912 3.414 1.00 38.33 103 GLN A N 1
ATOM 850 C CA . GLN A 1 104 ? 20.920 9.937 2.488 1.00 40.00 103 GLN A CA 1
ATOM 851 C C . GLN A 1 104 ? 19.936 9.485 1.421 1.00 38.56 103 GLN A C 1
ATOM 852 O O . GLN A 1 104 ? 18.724 9.646 1.564 1.00 38.24 103 GLN A O 1
ATOM 858 N N . PHE A 1 105 ? 20.482 8.958 0.329 1.00 38.97 104 PHE A N 1
ATOM 859 C CA . PHE A 1 105 ? 19.660 8.255 -0.649 1.00 39.52 104 PHE A CA 1
ATOM 860 C C . PHE A 1 105 ? 20.436 7.093 -1.281 1.00 40.80 104 PHE A C 1
ATOM 861 O O . PHE A 1 105 ? 21.670 7.017 -1.177 1.00 39.85 104 PHE A O 1
ATOM 869 N N . ARG A 1 106 ? 19.687 6.200 -1.926 1.00 42.40 105 ARG A N 1
ATOM 870 C CA . ARG A 1 106 ? 20.283 5.091 -2.689 1.00 44.44 105 ARG A CA 1
ATOM 871 C C . ARG A 1 106 ? 19.899 5.166 -4.160 1.00 44.73 105 ARG A C 1
ATOM 872 O O . ARG A 1 106 ? 18.915 5.818 -4.534 1.00 44.71 105 ARG A O 1
ATOM 880 N N . VAL A 1 107 ? 20.699 4.511 -4.992 1.00 45.35 106 VAL A N 1
ATOM 881 C CA . VAL A 1 107 ? 20.539 4.574 -6.441 1.00 46.61 106 VAL A CA 1
ATOM 882 C C . VAL A 1 107 ? 20.339 3.144 -6.992 1.00 48.09 106 VAL A C 1
ATOM 883 O O . VAL A 1 107 ? 20.937 2.195 -6.486 1.00 47.79 106 VAL A O 1
ATOM 887 N N . TYR A 1 108 ? 19.482 2.994 -7.994 1.00 49.55 107 TYR A N 1
ATOM 888 C CA . TYR A 1 108 ? 19.370 1.709 -8.696 1.00 51.57 107 TYR A CA 1
ATOM 889 C C . TYR A 1 108 ? 19.401 1.898 -10.213 1.00 53.10 107 TYR A C 1
ATOM 890 O O . TYR A 1 108 ? 18.917 2.909 -10.714 1.00 52.72 107 TYR A O 1
ATOM 899 N N . PRO A 1 109 ? 19.972 0.919 -10.950 1.00 55.20 108 PRO A N 1
ATOM 900 C CA . PRO A 1 109 ? 19.996 0.996 -12.412 1.00 56.58 108 PRO A CA 1
ATOM 901 C C . PRO A 1 109 ? 18.625 0.717 -13.017 1.00 58.40 108 PRO A C 1
ATOM 902 O O . PRO A 1 109 ? 17.780 0.095 -12.375 1.00 58.43 108 PRO A O 1
ATOM 906 N N . GLU A 1 110 ? 18.391 1.174 -14.243 1.00 60.93 109 GLU A N 1
ATOM 907 C CA . GLU A 1 110 ? 17.142 0.800 -14.927 1.00 63.38 109 GLU A CA 1
ATOM 908 C C . GLU A 1 110 ? 17.346 -0.039 -16.195 1.00 63.97 109 GLU A C 1
ATOM 909 O O . GLU A 1 110 ? 18.397 0.049 -16.845 1.00 64.81 109 GLU A O 1
ATOM 915 N N . LEU A 1 111 ? 16.347 -0.872 -16.502 0.50 64.59 110 LEU A N 1
ATOM 916 C CA . LEU A 1 111 ? 16.280 -1.656 -17.748 0.50 65.01 110 LEU A CA 1
ATOM 917 C C . LEU A 1 111 ? 17.536 -2.497 -18.020 0.50 65.19 110 LEU A C 1
ATOM 918 O O . LEU A 1 111 ? 18.437 -2.084 -18.760 0.50 65.37 110 LEU A O 1
ATOM 923 N N . ALA B 1 1 ? 50.080 28.921 0.101 1.00 56.54 0 ALA B N 1
ATOM 924 C CA . ALA B 1 1 ? 50.108 27.472 0.477 1.00 55.82 0 ALA B CA 1
ATOM 925 C C . ALA B 1 1 ? 48.802 27.074 1.181 1.00 54.93 0 ALA B C 1
ATOM 926 O O . ALA B 1 1 ? 47.789 27.773 1.053 1.00 55.82 0 ALA B O 1
ATOM 928 N N . LYS B 1 2 ? 48.794 25.951 1.894 1.00 52.89 1 LYS B N 1
ATOM 929 C CA . LYS B 1 2 ? 47.566 25.536 2.557 1.00 50.78 1 LYS B CA 1
ATOM 930 C C . LYS B 1 2 ? 47.416 26.256 3.898 1.00 49.40 1 LYS B C 1
ATOM 931 O O . LYS B 1 2 ? 48.416 26.670 4.517 1.00 48.84 1 LYS B O 1
ATOM 937 N N . LEU B 1 3 ? 46.157 26.442 4.306 1.00 47.19 2 LEU B N 1
ATOM 938 C CA . LEU B 1 3 ? 45.811 26.979 5.622 1.00 44.23 2 LEU B CA 1
ATOM 939 C C . LEU B 1 3 ? 46.434 26.053 6.681 1.00 43.57 2 LEU B C 1
ATOM 940 O O . LEU B 1 3 ? 46.262 24.841 6.600 1.00 43.04 2 LEU B O 1
ATOM 945 N N . THR B 1 4 ? 47.163 26.619 7.642 1.00 42.65 3 THR B N 1
ATOM 946 C CA . THR B 1 4 ? 47.875 25.813 8.652 1.00 42.73 3 THR B CA 1
ATOM 947 C C . THR B 1 4 ? 47.852 26.487 10.012 1.00 41.94 3 THR B C 1
ATOM 948 O O . THR B 1 4 ? 47.980 27.699 10.101 1.00 42.62 3 THR B O 1
ATOM 954 N N . ILE B 1 5 ? 47.714 25.677 11.059 1.00 41.81 4 ILE B N 1
ATOM 955 C CA . ILE B 1 5 ? 47.738 26.153 12.433 1.00 41.71 4 ILE B CA 1
ATOM 956 C C . ILE B 1 5 ? 49.108 25.884 13.049 1.00 42.51 4 ILE B C 1
ATOM 957 O O . ILE B 1 5 ? 49.630 24.776 12.907 1.00 42.79 4 ILE B O 1
ATOM 962 N N . GLU B 1 6 ? 49.663 26.886 13.729 1.00 42.65 5 GLU B N 1
ATOM 963 C CA . GLU B 1 6 ? 50.918 26.745 14.469 1.00 44.33 5 GLU B CA 1
ATOM 964 C C . GLU B 1 6 ? 50.738 27.121 15.949 1.00 43.78 5 GLU B C 1
ATOM 965 O O . GLU B 1 6 ? 50.572 28.286 16.285 1.00 42.98 5 GLU B O 1
ATOM 971 N N . SER B 1 7 ? 50.776 26.115 16.819 1.00 44.18 6 SER B N 1
ATOM 972 C CA . SER B 1 7 ? 50.725 26.303 18.266 1.00 44.30 6 SER B CA 1
ATOM 973 C C . SER B 1 7 ? 51.989 26.988 18.784 1.00 45.31 6 SER B C 1
ATOM 974 O O . SER B 1 7 ? 53.106 26.535 18.480 1.00 44.80 6 SER B O 1
ATOM 978 N N . THR B 1 8 ? 51.832 28.068 19.559 1.00 44.83 7 THR B N 1
ATOM 979 C CA . THR B 1 8 ? 52.980 28.733 20.160 1.00 45.88 7 THR B CA 1
ATOM 980 C C . THR B 1 8 ? 52.749 29.050 21.639 1.00 46.10 7 THR B C 1
ATOM 981 O O . THR B 1 8 ? 51.953 29.930 21.954 1.00 45.96 7 THR B O 1
ATOM 985 N N . PRO B 1 9 ? 53.432 28.324 22.556 1.00 46.38 8 PRO B N 1
ATOM 986 C CA . PRO B 1 9 ? 54.319 27.176 22.312 1.00 46.24 8 PRO B CA 1
ATOM 987 C C . PRO B 1 9 ? 53.543 25.896 22.080 1.00 45.81 8 PRO B C 1
ATOM 988 O O . PRO B 1 9 ? 52.356 25.826 22.410 1.00 45.65 8 PRO B O 1
ATOM 992 N N . PHE B 1 10 ? 54.201 24.891 21.511 1.00 45.04 9 PHE B N 1
ATOM 993 C CA . PHE B 1 10 ? 53.579 23.587 21.332 1.00 44.82 9 PHE B CA 1
ATOM 994 C C . PHE B 1 10 ? 53.455 22.844 22.659 1.00 45.26 9 PHE B C 1
ATOM 995 O O . PHE B 1 10 ? 52.506 22.072 22.859 1.00 44.86 9 PHE B O 1
ATOM 1003 N N . ASN B 1 11 ? 54.439 23.057 23.544 1.00 45.09 10 ASN B N 1
ATOM 1004 C CA . ASN B 1 11 ? 54.488 22.408 24.863 1.00 45.44 10 ASN B CA 1
ATOM 1005 C C . ASN B 1 11 ? 54.208 23.487 25.886 1.00 45.49 10 ASN B C 1
ATOM 1006 O O . ASN B 1 11 ? 55.050 24.352 26.104 1.00 45.81 10 ASN B O 1
ATOM 1011 N N . VAL B 1 12 ? 53.021 23.465 26.491 1.00 46.03 11 VAL B N 1
ATOM 1012 C CA . VAL B 1 12 ? 52.600 24.600 27.328 1.00 46.00 11 VAL B CA 1
ATOM 1013 C C . VAL B 1 12 ? 52.649 24.230 28.811 1.00 46.95 11 VAL B C 1
ATOM 1014 O O . VAL B 1 12 ? 52.160 23.179 29.196 1.00 47.38 11 VAL B O 1
ATOM 1020 N N . ALA B 1 13 ? 53.234 25.100 29.631 1.00 48.02 12 ALA B N 1
ATOM 1021 C CA . ALA B 1 13 ? 53.206 24.914 31.085 1.00 49.16 12 ALA B CA 1
ATOM 1022 C C . ALA B 1 13 ? 51.821 25.187 31.662 1.00 49.95 12 ALA B C 1
ATOM 1023 O O . ALA B 1 13 ? 51.209 26.220 31.357 1.00 49.84 12 ALA B O 1
ATOM 1025 N N . GLU B 1 14 ? 51.337 24.271 32.500 1.00 50.27 13 GLU B N 1
ATOM 1026 C CA . GLU B 1 14 ? 50.133 24.507 33.301 1.00 51.39 13 GLU B CA 1
ATOM 1027 C C . GLU B 1 14 ? 50.126 25.936 33.879 1.00 51.05 13 GLU B C 1
ATOM 1028 O O . GLU B 1 14 ? 51.137 26.414 34.421 1.00 51.21 13 GLU B O 1
ATOM 1034 N N . GLY B 1 15 ? 48.998 26.629 33.727 1.00 50.01 14 GLY B N 1
ATOM 1035 C CA . GLY B 1 15 ? 48.848 27.986 34.238 1.00 48.78 14 GLY B CA 1
ATOM 1036 C C . GLY B 1 15 ? 49.374 29.069 33.319 1.00 48.30 14 GLY B C 1
ATOM 1037 O O . GLY B 1 15 ? 49.119 30.256 33.548 1.00 48.59 14 GLY B O 1
ATOM 1038 N N . LYS B 1 16 ? 50.120 28.693 32.283 1.00 47.37 15 LYS B N 1
ATOM 1039 C CA . LYS B 1 16 ? 50.564 29.688 31.303 1.00 47.26 15 LYS B CA 1
ATOM 1040 C C . LYS B 1 16 ? 49.551 29.796 30.124 1.00 46.49 15 LYS B C 1
ATOM 1041 O O . LYS B 1 16 ? 48.413 29.353 30.238 1.00 45.74 15 LYS B O 1
ATOM 1047 N N . GLU B 1 17 ? 49.976 30.395 29.018 1.00 45.94 16 GLU B N 1
ATOM 1048 C CA . GLU B 1 17 ? 49.079 30.692 27.908 1.00 44.99 16 GLU B CA 1
ATOM 1049 C C . GLU B 1 17 ? 49.549 30.010 26.622 1.00 44.19 16 GLU B C 1
ATOM 1050 O O . GLU B 1 17 ? 50.731 29.655 26.491 1.00 43.64 16 GLU B O 1
ATOM 1060 N N . VAL B 1 18 ? 48.639 29.849 25.660 1.00 41.87 17 VAL B N 1
ATOM 1061 C CA . VAL B 1 18 ? 49.023 29.366 24.335 1.00 40.37 17 VAL B CA 1
ATOM 1062 C C . VAL B 1 18 ? 48.395 30.271 23.268 1.00 40.12 17 VAL B C 1
ATOM 1063 O O . VAL B 1 18 ? 47.286 30.785 23.476 1.00 39.03 17 VAL B O 1
ATOM 1067 N N . LEU B 1 19 ? 49.124 30.514 22.179 1.00 39.26 18 LEU B N 1
ATOM 1068 C CA . LEU B 1 19 ? 48.586 31.230 21.015 1.00 38.89 18 LEU B CA 1
ATOM 1069 C C . LEU B 1 19 ? 48.635 30.317 19.782 1.00 39.61 18 LEU B C 1
ATOM 1070 O O . LEU B 1 19 ? 49.729 29.862 19.376 1.00 39.10 18 LEU B O 1
ATOM 1075 N N . LEU B 1 20 ? 47.464 30.046 19.193 1.00 38.44 19 LEU B N 1
ATOM 1076 C CA . LEU B 1 20 ? 47.386 29.262 17.966 1.00 38.89 19 LEU B CA 1
ATOM 1077 C C . LEU B 1 20 ? 47.418 30.201 16.778 1.00 39.59 19 LEU B C 1
ATOM 1078 O O . LEU B 1 20 ? 46.437 30.882 16.489 1.00 38.18 19 LEU B O 1
ATOM 1083 N N . LEU B 1 21 ? 48.567 30.245 16.105 1.00 39.70 20 LEU B N 1
ATOM 1084 C CA . LEU B 1 21 ? 48.760 31.073 14.915 1.00 40.87 20 LEU B CA 1
ATOM 1085 C C . LEU B 1 21 ? 48.097 30.456 13.704 1.00 39.48 20 LEU B C 1
ATOM 1086 O O . LEU B 1 21 ? 48.045 29.233 13.572 1.00 39.87 20 LEU B O 1
ATOM 1091 N N . VAL B 1 22 ? 47.605 31.308 12.812 1.00 38.56 21 VAL B N 1
ATOM 1092 C CA . VAL B 1 22 ? 46.912 30.846 11.621 1.00 38.35 21 VAL B CA 1
ATOM 1093 C C . VAL B 1 22 ? 47.656 31.368 10.390 1.00 39.42 21 VAL B C 1
ATOM 1094 O O . VAL B 1 22 ? 47.724 32.579 10.162 1.00 40.24 21 VAL B O 1
ATOM 1098 N N . HIS B 1 23 ? 48.232 30.452 9.621 1.00 40.26 22 HIS B N 1
ATOM 1099 C CA . HIS B 1 23 ? 48.980 30.832 8.413 1.00 41.32 22 HIS B CA 1
ATOM 1100 C C . HIS B 1 23 ? 48.177 30.550 7.151 1.00 41.52 22 HIS B C 1
ATOM 1101 O O . HIS B 1 23 ? 47.487 29.534 7.070 1.00 42.11 22 HIS B O 1
ATOM 1108 N N . ASN B 1 24 ? 48.307 31.454 6.174 1.00 42.22 23 ASN B N 1
ATOM 1109 C CA . ASN B 1 24 ? 47.725 31.324 4.839 1.00 42.32 23 ASN B CA 1
ATOM 1110 C C . ASN B 1 24 ? 46.195 31.390 4.810 1.00 41.82 23 ASN B C 1
ATOM 1111 O O . ASN B 1 24 ? 45.546 30.590 4.137 1.00 41.49 23 ASN B O 1
ATOM 1116 N N . LEU B 1 25 ? 45.617 32.348 5.533 1.00 41.61 24 LEU B N 1
ATOM 1117 C CA . LEU B 1 25 ? 44.184 32.617 5.403 1.00 41.79 24 LEU B CA 1
ATOM 1118 C C . LEU B 1 25 ? 43.843 32.980 3.965 1.00 42.77 24 LEU B C 1
ATOM 1119 O O . LEU B 1 25 ? 44.575 33.758 3.330 1.00 42.84 24 LEU B O 1
ATOM 1124 N N . PRO B 1 26 ? 42.732 32.433 3.436 1.00 43.16 25 PRO B N 1
ATOM 1125 C CA . PRO B 1 26 ? 42.274 32.888 2.127 1.00 43.31 25 PRO B CA 1
ATOM 1126 C C . PRO B 1 26 ? 41.776 34.324 2.206 1.00 43.46 25 PRO B C 1
ATOM 1127 O O . PRO B 1 26 ? 41.555 34.852 3.297 1.00 43.24 25 PRO B O 1
ATOM 1131 N N . GLN B 1 27 ? 41.621 34.960 1.050 1.00 44.16 26 GLN B N 1
ATOM 1132 C CA . GLN B 1 27 ? 41.023 36.284 0.982 1.00 44.85 26 GLN B CA 1
ATOM 1133 C C . GLN B 1 27 ? 39.500 36.161 0.949 1.00 43.84 26 GLN B C 1
ATOM 1134 O O . GLN B 1 27 ? 38.969 35.092 0.634 1.00 44.39 26 GLN B O 1
ATOM 1144 N N . HIS B 1 28 ? 38.820 37.256 1.286 1.00 42.73 27 HIS B N 1
ATOM 1145 C CA . HIS B 1 28 ? 37.363 37.411 1.158 1.00 41.82 27 HIS B CA 1
ATOM 1146 C C . HIS B 1 28 ? 36.584 36.508 2.116 1.00 39.68 27 HIS B C 1
ATOM 1147 O O . HIS B 1 28 ? 35.963 35.519 1.715 1.00 39.14 27 HIS B O 1
ATOM 1154 N N . LEU B 1 29 ? 36.610 36.895 3.383 1.00 37.83 28 LEU B N 1
ATOM 1155 C CA . LEU B 1 29 ? 36.111 36.056 4.465 1.00 36.69 28 LEU B CA 1
ATOM 1156 C C . LEU B 1 29 ? 34.905 36.654 5.161 1.00 35.97 28 LEU B C 1
ATOM 1157 O O . LEU B 1 29 ? 34.788 37.891 5.283 1.00 35.01 28 LEU B O 1
ATOM 1162 N N . PHE B 1 30 ? 34.019 35.762 5.627 1.00 34.28 29 PHE B N 1
ATOM 1163 C CA . PHE B 1 30 ? 32.873 36.138 6.439 1.00 32.76 29 PHE B CA 1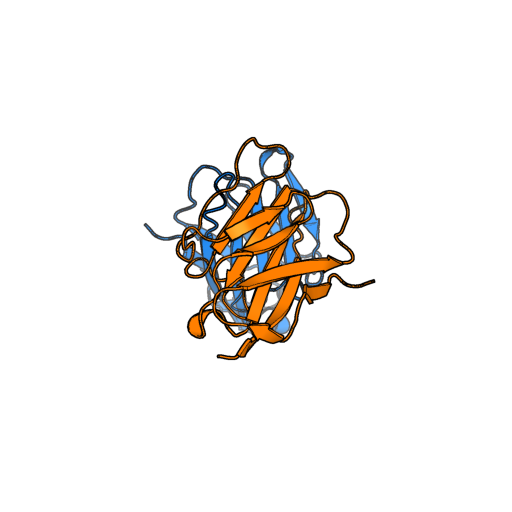
ATOM 1164 C C . PHE B 1 30 ? 33.241 36.068 7.918 1.00 32.42 29 PHE B C 1
ATOM 1165 O O . PHE B 1 30 ? 32.888 36.967 8.699 1.00 31.25 29 PHE B O 1
ATOM 1173 N N . GLY B 1 31 ? 33.945 35.009 8.317 1.00 31.75 30 GLY B N 1
ATOM 1174 C CA . GLY B 1 31 ? 34.314 34.877 9.724 1.00 31.59 30 GLY B CA 1
ATOM 1175 C C . GLY B 1 31 ? 34.903 33.519 10.055 1.00 31.84 30 GLY B C 1
ATOM 1176 O O . GLY B 1 31 ? 35.260 32.753 9.145 1.00 31.01 30 GLY B O 1
ATOM 1177 N N . TYR B 1 32 ? 35.001 33.228 11.357 1.00 31.20 31 TYR B N 1
ATOM 1178 C CA . TYR B 1 32 ? 35.657 32.001 11.812 1.00 31.88 31 TYR B CA 1
ATOM 1179 C C . TYR B 1 32 ? 35.030 31.434 13.063 1.00 31.58 31 TYR B C 1
ATOM 1180 O O . TYR B 1 32 ? 34.487 32.183 13.874 1.00 31.07 31 TYR B O 1
ATOM 1189 N N . SER B 1 33 ? 35.182 30.126 13.246 1.00 31.29 32 SER B N 1
ATOM 1190 C CA . SER B 1 33 ? 34.855 29.455 14.518 1.00 31.64 32 SER B CA 1
ATOM 1191 C C . SER B 1 33 ? 36.004 28.524 14.913 1.00 31.55 32 SER B C 1
ATOM 1192 O O . SER B 1 33 ? 36.537 27.816 14.056 1.00 31.31 32 SER B O 1
ATOM 1195 N N . TRP B 1 34 ? 36.371 28.527 16.197 1.00 31.22 33 TRP B N 1
ATOM 1196 C CA . TRP B 1 34 ? 37.267 27.496 16.754 1.00 32.18 33 TRP B CA 1
ATOM 1197 C C . TRP B 1 34 ? 36.483 26.418 17.517 1.00 32.55 33 TRP B C 1
ATOM 1198 O O . TRP B 1 34 ? 35.528 26.741 18.265 1.00 31.53 33 TRP B O 1
ATOM 1209 N N . TYR B 1 35 ? 36.927 25.161 17.345 1.00 32.72 34 TYR B N 1
ATOM 1210 C CA . TYR B 1 35 ? 36.334 23.972 17.959 1.00 33.39 34 TYR B CA 1
ATOM 1211 C C . TYR B 1 35 ? 37.416 23.225 18.749 1.00 34.39 34 TYR B C 1
ATOM 1212 O O . TYR B 1 35 ? 38.571 23.200 18.319 1.00 34.82 34 TYR B O 1
ATOM 1221 N N . LYS B 1 36 ? 37.053 22.615 19.875 1.00 35.00 35 LYS B N 1
ATOM 1222 C CA . LYS B 1 36 ? 37.954 21.617 20.502 1.00 35.45 35 LYS B CA 1
ATOM 1223 C C . LYS B 1 36 ? 37.774 20.306 19.735 1.00 35.26 35 LYS B C 1
ATOM 1224 O O . LYS B 1 36 ? 36.649 19.905 19.445 1.00 35.27 35 LYS B O 1
ATOM 1231 N N . GLY B 1 37 ? 38.878 19.663 19.368 1.00 35.20 36 GLY B N 1
ATOM 1232 C CA . GLY B 1 37 ? 38.787 18.399 18.644 1.00 35.16 36 GLY B CA 1
ATOM 1233 C C . GLY B 1 37 ? 39.199 18.529 17.205 1.00 36.02 36 GLY B C 1
ATOM 1234 O O . GLY B 1 37 ? 39.740 19.568 16.795 1.00 35.71 36 GLY B O 1
ATOM 1235 N N . GLU B 1 38 ? 38.946 17.468 16.435 1.00 35.98 37 GLU B N 1
ATOM 1236 C CA . GLU B 1 38 ? 39.484 17.364 15.104 1.00 37.14 37 GLU B CA 1
ATOM 1237 C C . GLU B 1 38 ? 38.434 17.663 14.031 1.00 38.32 37 GLU B C 1
ATOM 1238 O O . GLU B 1 38 ? 38.732 17.545 12.837 1.00 39.09 37 GLU B O 1
ATOM 1248 N N . ARG B 1 39 ? 37.225 18.044 14.446 1.00 38.42 38 ARG B N 1
ATOM 1249 C CA . ARG B 1 39 ? 36.183 18.351 13.466 1.00 39.86 38 ARG B CA 1
ATOM 1250 C C . ARG B 1 39 ? 35.308 19.547 13.816 1.00 39.48 38 ARG B C 1
ATOM 1251 O O . ARG B 1 39 ? 35.295 20.020 14.951 1.00 38.54 38 ARG B O 1
ATOM 1263 N N . VAL B 1 40 ? 34.561 20.001 12.816 1.00 39.06 39 VAL B N 1
ATOM 1264 C CA . VAL B 1 40 ? 33.513 20.973 13.032 1.00 38.72 39 VAL B CA 1
ATOM 1265 C C . VAL B 1 40 ? 32.375 20.225 13.717 1.00 39.01 39 VAL B C 1
ATOM 1266 O O . VAL B 1 40 ? 31.831 19.252 13.168 1.00 40.60 39 VAL B O 1
ATOM 1270 N N . ASP B 1 41 ? 32.031 20.657 14.920 1.00 37.60 40 A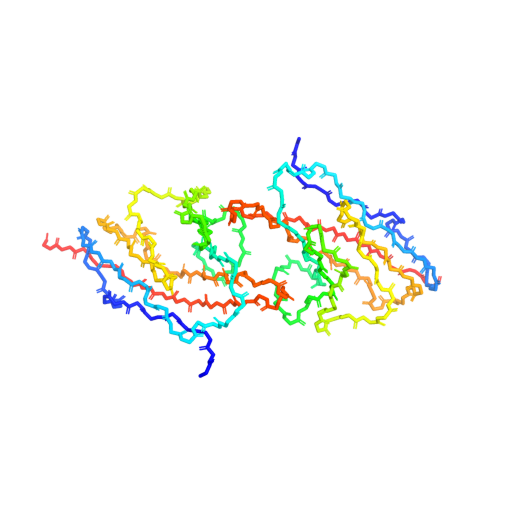SP B N 1
ATOM 1271 C CA . ASP B 1 41 ? 30.960 20.024 15.697 1.00 37.78 40 ASP B CA 1
ATOM 1272 C C . ASP B 1 41 ? 30.385 21.106 16.611 1.00 37.11 40 ASP B C 1
ATOM 1273 O O . ASP B 1 41 ? 31.075 21.579 17.501 1.00 36.32 40 ASP B O 1
ATOM 1278 N N . GLY B 1 42 ? 29.131 21.474 16.392 1.00 36.63 41 GLY B N 1
ATOM 1279 C CA . GLY B 1 42 ? 28.526 22.599 17.104 1.00 37.63 41 GLY B CA 1
ATOM 1280 C C . GLY B 1 42 ? 28.611 22.506 18.608 1.00 37.23 41 GLY B C 1
ATOM 1281 O O . GLY B 1 42 ? 28.744 23.521 19.288 1.00 37.44 41 GLY B O 1
ATOM 1282 N N . ASN B 1 43 ? 28.552 21.287 19.141 1.00 38.23 42 ASN B N 1
ATOM 1283 C CA . ASN B 1 43 ? 28.616 21.105 20.601 1.00 38.50 42 ASN B CA 1
ATOM 1284 C C . ASN B 1 43 ? 29.979 21.474 21.176 1.00 37.24 42 ASN B C 1
ATOM 1285 O O . ASN B 1 43 ? 30.110 21.668 22.393 1.00 36.64 42 ASN B O 1
ATOM 1290 N N . ARG B 1 44 ? 30.993 21.567 20.309 1.00 35.97 43 ARG B N 1
ATOM 1291 C CA . ARG B 1 44 ? 32.370 21.823 20.763 1.00 35.21 43 ARG B CA 1
ATOM 1292 C C . ARG B 1 44 ? 32.945 23.165 20.265 1.00 34.35 43 ARG B C 1
ATOM 1293 O O . ARG B 1 44 ? 34.162 23.396 20.357 1.00 33.51 43 ARG B O 1
ATOM 1301 N N . GLN B 1 45 ? 32.073 24.060 19.782 1.00 32.51 44 GLN B N 1
ATOM 1302 C CA . GLN B 1 45 ? 32.506 25.403 19.416 1.00 31.90 44 GLN B CA 1
ATOM 1303 C C . GLN B 1 45 ? 32.933 26.162 20.664 1.00 31.85 44 GLN B C 1
ATOM 1304 O O . GLN B 1 45 ? 32.179 26.272 21.645 1.00 32.01 44 GLN B O 1
ATOM 1314 N N . ILE B 1 46 ? 34.155 26.666 20.618 1.00 31.69 45 ILE B N 1
ATOM 1315 C CA . ILE B 1 46 ? 34.716 27.462 21.690 1.00 31.63 45 ILE B CA 1
ATOM 1316 C C . ILE B 1 46 ? 34.301 28.929 21.578 1.00 32.41 45 ILE B C 1
ATOM 1317 O O . ILE B 1 46 ?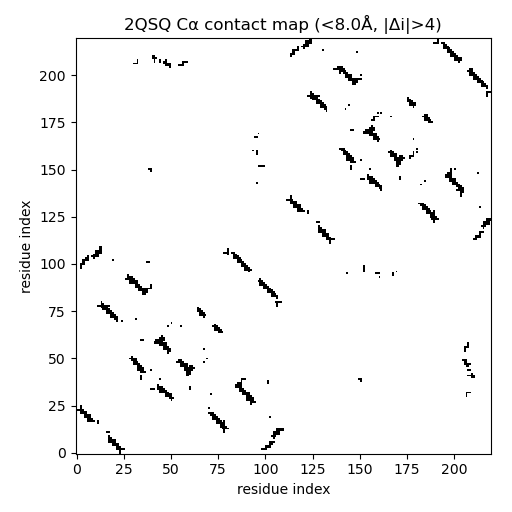 33.745 29.512 22.526 1.00 31.28 45 ILE B O 1
ATOM 1322 N N . ILE B 1 47 ? 34.596 29.523 20.419 1.00 32.18 46 ILE B N 1
ATOM 1323 C CA . ILE B 1 47 ? 34.399 30.955 20.202 1.00 32.36 46 ILE B CA 1
ATOM 1324 C C . ILE B 1 47 ? 34.407 31.177 18.714 1.00 32.59 46 ILE B C 1
ATOM 1325 O O . ILE B 1 47 ? 34.976 30.367 17.964 1.00 32.60 46 ILE B O 1
ATOM 1330 N N . GLY B 1 48 ? 33.728 32.225 18.269 1.00 32.46 47 GLY B N 1
ATOM 1331 C CA . GLY B 1 48 ? 33.656 32.541 16.838 1.00 32.58 47 GLY B CA 1
ATOM 1332 C C . GLY B 1 48 ? 33.659 34.037 16.637 1.00 32.60 47 GLY B C 1
ATOM 1333 O O . GLY B 1 48 ? 33.378 34.795 17.592 1.00 32.13 47 GLY B O 1
ATOM 1334 N N . TYR B 1 49 ? 33.974 34.483 15.415 1.00 32.01 48 TYR B N 1
ATOM 1335 C CA . TYR B 1 49 ? 34.019 35.923 15.145 1.00 31.62 48 TYR B CA 1
ATOM 1336 C C . TYR B 1 49 ? 33.558 36.202 13.711 1.00 31.47 48 TYR B C 1
ATOM 1337 O O . TYR B 1 49 ? 34.055 35.592 12.762 1.00 30.75 48 TYR B O 1
ATOM 1346 N N . VAL B 1 50 ? 32.591 37.097 13.568 1.00 30.44 49 VAL B N 1
ATOM 1347 C CA . VAL B 1 50 ? 32.112 37.529 12.264 1.00 30.55 49 VAL B CA 1
ATOM 1348 C C . VAL B 1 50 ? 32.855 38.828 11.933 1.00 31.48 49 VAL B C 1
ATOM 1349 O O . VAL B 1 50 ? 32.756 39.839 12.660 1.00 31.37 49 VAL B O 1
ATOM 1353 N N . ILE B 1 51 ? 33.622 38.783 10.859 1.00 32.40 50 ILE B N 1
ATOM 1354 C CA . ILE B 1 51 ? 34.489 39.914 10.475 1.00 33.93 50 ILE B CA 1
ATOM 1355 C C . ILE B 1 51 ? 33.701 41.218 10.319 1.00 34.88 50 ILE B C 1
ATOM 1356 O O . ILE B 1 51 ? 32.626 41.238 9.709 1.00 34.76 50 ILE B O 1
ATOM 1361 N N . GLY B 1 52 ? 34.199 42.288 10.926 1.00 35.07 51 GLY B N 1
ATOM 1362 C CA . GLY B 1 52 ? 33.543 43.574 10.840 1.00 36.48 51 GLY B CA 1
ATOM 1363 C C . GLY B 1 52 ? 32.543 43.892 11.934 1.00 36.98 51 GLY B C 1
ATOM 1364 O O . GLY B 1 52 ? 31.983 44.991 11.940 1.00 37.75 51 GLY B O 1
ATOM 1365 N N . THR B 1 53 ? 32.307 42.953 12.857 1.00 36.05 52 THR B N 1
ATOM 1366 C CA . THR B 1 53 ? 31.351 43.180 13.921 1.00 36.12 52 THR B CA 1
ATOM 1367 C C . THR B 1 53 ? 32.084 43.617 15.207 1.00 36.54 52 THR B C 1
ATOM 1368 O O . THR B 1 53 ? 33.330 43.565 15.270 1.00 35.91 52 THR B O 1
ATOM 1372 N N . GLN B 1 54 ? 31.311 44.056 16.203 1.00 35.91 53 GLN B N 1
ATOM 1373 C CA . GLN B 1 54 ? 31.870 44.679 17.414 1.00 36.46 53 GLN B CA 1
ATOM 1374 C C . GLN B 1 54 ? 32.251 43.669 18.513 1.00 35.36 53 GLN B C 1
ATOM 1375 O O . GLN B 1 54 ? 32.820 44.052 19.531 1.00 34.50 53 GLN B O 1
ATOM 1381 N N . GLN B 1 55 ? 31.906 42.396 18.318 1.00 34.47 54 GLN B N 1
ATOM 1382 C CA . GLN B 1 55 ? 32.090 41.395 19.369 1.00 34.38 54 GLN B CA 1
ATOM 1383 C C . GLN B 1 55 ? 32.385 40.018 18.780 1.00 33.83 54 GLN B C 1
ATOM 1384 O O . GLN B 1 55 ? 32.095 39.747 17.614 1.00 33.22 54 GLN B O 1
ATOM 1390 N N . ALA B 1 56 ? 32.985 39.170 19.610 1.00 34.00 55 ALA B N 1
ATOM 1391 C CA . ALA B 1 56 ? 33.205 37.777 19.301 1.00 32.97 55 ALA B CA 1
ATOM 1392 C C . ALA B 1 56 ? 32.102 37.080 20.069 1.00 33.42 55 ALA B C 1
ATOM 1393 O O . ALA B 1 56 ? 31.564 37.643 21.024 1.00 31.77 55 ALA B O 1
ATOM 1395 N N . THR B 1 57 ? 31.760 35.862 19.681 1.00 33.20 56 THR B N 1
ATOM 1396 C CA . THR B 1 57 ? 30.651 35.176 20.351 1.00 33.67 56 THR B CA 1
ATOM 1397 C C . THR B 1 57 ? 31.077 33.825 20.933 1.00 33.26 56 THR B C 1
ATOM 1398 O O . THR B 1 57 ? 31.764 33.064 20.260 1.00 33.69 56 THR B O 1
ATOM 1404 N N . PRO B 1 58 ? 30.632 33.511 22.166 1.00 33.75 57 PRO B N 1
ATOM 1405 C CA . PRO B 1 58 ? 31.038 32.253 22.803 1.00 33.23 57 PRO B CA 1
ATOM 1406 C C . PRO B 1 58 ? 30.239 31.063 22.271 1.00 33.47 57 PRO B C 1
ATOM 1407 O O . PRO B 1 58 ? 29.052 31.210 21.918 1.00 32.99 57 PRO B O 1
ATOM 1411 N N . GLY B 1 59 ? 30.879 29.898 22.182 1.00 32.87 58 GLY B N 1
ATOM 1412 C CA . GLY B 1 59 ? 30.125 28.674 21.875 1.00 33.52 58 GLY B CA 1
ATOM 1413 C C . GLY B 1 59 ? 29.949 27.846 23.139 1.00 34.39 58 GLY B C 1
ATOM 1414 O O . GLY B 1 59 ? 30.371 28.277 24.226 1.00 34.47 58 GLY B O 1
ATOM 1415 N N . PRO B 1 60 ? 29.338 26.650 23.018 1.00 35.36 59 PRO B N 1
ATOM 1416 C CA . PRO B 1 60 ? 29.138 25.797 24.197 1.00 36.14 59 PRO B CA 1
ATOM 1417 C C . PRO B 1 60 ? 30.427 25.409 24.933 1.00 36.67 59 PRO B C 1
ATOM 1418 O O . PRO B 1 60 ? 30.371 25.128 26.135 1.00 36.31 59 PRO B O 1
ATOM 1422 N N . ALA B 1 61 ? 31.569 25.389 24.238 1.00 36.04 60 ALA B N 1
ATOM 1423 C CA . ALA B 1 61 ? 32.844 25.023 24.877 1.00 36.57 60 ALA B CA 1
ATOM 1424 C C . ALA B 1 61 ? 33.641 26.201 25.428 1.00 37.21 60 ALA B C 1
ATOM 1425 O O . ALA B 1 61 ? 34.769 26.041 25.923 1.00 37.91 60 ALA B O 1
ATOM 1427 N N . TYR B 1 62 ? 33.058 27.394 25.363 1.00 37.63 61 TYR B N 1
ATOM 1428 C CA . TYR B 1 62 ? 33.716 28.590 25.882 1.00 37.29 61 TYR B CA 1
ATOM 1429 C C . TYR B 1 62 ? 33.977 28.449 27.376 1.00 37.56 61 TYR B C 1
ATOM 1430 O O . TYR B 1 62 ? 33.124 27.940 28.115 1.00 35.91 61 TYR B O 1
ATOM 1439 N N . SER B 1 63 ? 35.141 28.905 27.837 1.00 37.73 62 SER B N 1
ATOM 1440 C CA . SER B 1 63 ? 35.427 28.746 29.273 1.00 38.07 62 SER B CA 1
ATOM 1441 C C . SER B 1 63 ? 35.847 30.027 29.955 1.00 38.08 62 SER B C 1
ATOM 1442 O O . SER B 1 63 ? 36.301 29.995 31.095 1.00 38.74 62 SER B O 1
ATOM 1445 N N . GLY B 1 64 ? 35.697 31.161 29.272 1.00 37.55 63 GLY B N 1
ATOM 1446 C CA . GLY B 1 64 ? 36.027 32.458 29.876 1.00 37.22 63 GLY B CA 1
ATOM 1447 C C . GLY B 1 64 ? 37.491 32.854 29.749 1.00 37.25 63 GLY B C 1
ATOM 1448 O O . GLY B 1 64 ? 37.897 33.892 30.262 1.00 37.03 63 GLY B O 1
ATOM 1449 N N . ARG B 1 65 ? 38.271 32.024 29.056 1.00 36.94 64 ARG B N 1
ATOM 1450 C CA . ARG B 1 65 ? 39.731 32.169 28.982 1.00 37.41 64 ARG B CA 1
ATOM 1451 C C . ARG B 1 65 ? 40.236 32.450 27.557 1.00 37.76 64 ARG B C 1
ATOM 1452 O O . ARG B 1 65 ? 41.438 32.683 27.364 1.00 38.50 64 ARG B O 1
ATOM 1460 N N . GLU B 1 66 ? 39.324 32.438 26.574 1.00 36.65 65 GLU B N 1
ATOM 1461 C CA . GLU B 1 66 ? 39.692 32.437 25.157 1.00 36.69 65 GLU B CA 1
ATOM 1462 C C . GLU B 1 66 ? 39.339 33.733 24.434 1.00 36.95 65 GLU B C 1
ATOM 1463 O O . GLU B 1 66 ? 38.263 34.323 24.652 1.00 36.70 65 GLU B O 1
ATOM 1469 N N . ILE B 1 67 ? 40.257 34.176 23.580 1.00 36.94 66 ILE B N 1
ATOM 1470 C CA . ILE B 1 67 ? 40.051 35.334 22.727 1.00 37.17 66 ILE B CA 1
ATOM 1471 C C . ILE B 1 67 ? 40.414 34.937 21.306 1.00 37.08 66 ILE B C 1
ATOM 1472 O O . ILE B 1 67 ? 41.373 34.183 21.093 1.00 37.24 66 ILE B O 1
ATOM 1477 N N . ILE B 1 68 ? 39.620 35.387 20.335 1.00 36.32 67 ILE B N 1
ATOM 1478 C CA . ILE B 1 68 ? 39.934 35.142 18.943 1.00 35.29 67 ILE B CA 1
ATOM 1479 C C . ILE B 1 68 ? 40.264 36.485 18.298 1.00 36.53 67 ILE B C 1
ATOM 1480 O O . ILE B 1 68 ? 39.431 37.421 18.305 1.00 36.54 67 ILE B O 1
ATOM 1485 N N . TYR B 1 69 ? 41.487 36.589 17.765 1.00 36.27 68 TYR B N 1
ATOM 1486 C CA . TYR B 1 69 ? 41.929 37.794 17.049 1.00 36.55 68 TYR B CA 1
ATOM 1487 C C . TYR B 1 69 ? 41.242 37.904 15.675 1.00 36.68 68 TYR B C 1
ATOM 1488 O O . TYR B 1 69 ? 40.789 36.904 15.112 1.00 36.32 68 TYR B O 1
ATOM 1497 N N . PRO B 1 70 ? 41.175 39.123 15.123 1.00 37.17 69 PRO B N 1
ATOM 1498 C CA . PRO B 1 70 ? 40.607 39.372 13.792 1.00 37.22 69 PRO B CA 1
ATOM 1499 C C . PRO B 1 70 ? 41.320 38.609 12.674 1.00 37.15 69 PRO B C 1
ATOM 1500 O O . PRO B 1 70 ? 40.725 38.404 11.611 1.00 37.41 69 PRO B O 1
ATOM 1504 N N . ASN B 1 71 ? 42.575 38.197 12.907 1.00 35.97 70 ASN B N 1
ATOM 1505 C CA . ASN B 1 71 ? 43.297 37.327 11.954 1.00 35.44 70 ASN B CA 1
ATOM 1506 C C . ASN B 1 71 ? 43.116 35.825 12.246 1.00 34.56 70 ASN B C 1
ATOM 1507 O O . ASN B 1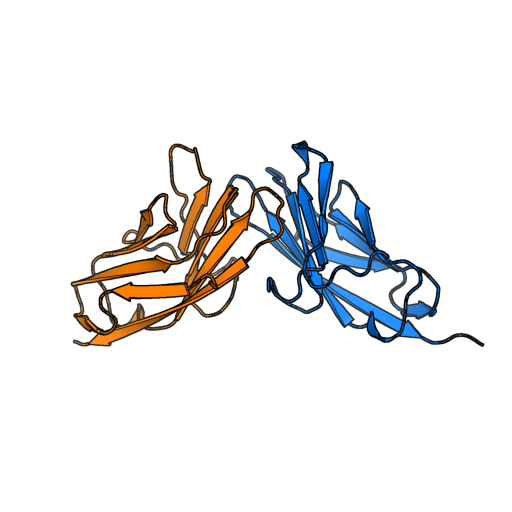 71 ? 43.823 34.977 11.683 1.00 33.80 70 ASN B O 1
ATOM 1512 N N . ALA B 1 72 ? 42.144 35.514 13.114 1.00 33.41 71 ALA B N 1
ATOM 1513 C CA . ALA B 1 72 ? 41.741 34.144 13.475 1.00 33.04 71 ALA B CA 1
ATOM 1514 C C . ALA B 1 72 ? 42.596 33.474 14.540 1.00 33.25 71 ALA B C 1
ATOM 1515 O O . ALA B 1 72 ? 42.251 32.379 14.986 1.00 33.86 71 ALA B O 1
ATOM 1517 N N . SER B 1 73 ? 43.708 34.078 14.943 1.00 33.24 72 SER B N 1
ATOM 1518 C CA . SER B 1 73 ? 44.534 33.409 15.970 1.00 34.03 72 SER B CA 1
ATOM 1519 C C . SER B 1 73 ? 43.770 33.273 17.289 1.00 34.47 72 SER B C 1
ATOM 1520 O O . SER B 1 73 ? 43.031 34.194 17.688 1.00 34.59 72 SER B O 1
ATOM 1524 N N . LEU B 1 74 ? 43.970 32.145 17.975 1.00 34.08 73 LEU B N 1
ATOM 1525 C CA . LEU B 1 74 ? 43.269 31.885 19.234 1.00 33.40 73 LEU B CA 1
ATOM 1526 C C . LEU B 1 74 ? 44.254 32.001 20.411 1.00 35.13 73 LEU B C 1
ATOM 1527 O O . LEU B 1 74 ? 45.258 31.276 20.456 1.00 34.79 73 LEU B O 1
ATOM 1532 N N . LEU B 1 75 ? 43.958 32.881 21.364 1.00 34.93 74 LEU B N 1
ATOM 1533 C CA . LEU B 1 75 ? 44.734 32.958 22.591 1.00 36.68 74 LEU B CA 1
ATOM 1534 C C . LEU B 1 75 ? 43.943 32.336 23.750 1.00 37.49 74 LEU B C 1
ATOM 1535 O O . LEU B 1 75 ? 42.790 32.710 23.977 1.00 38.08 74 LEU B O 1
ATOM 1540 N N . ILE B 1 76 ? 44.545 31.382 24.469 1.00 38.49 75 ILE B N 1
ATOM 1541 C CA . ILE B 1 76 ? 43.931 30.799 25.685 1.00 38.72 75 ILE B CA 1
ATOM 1542 C C . ILE B 1 76 ? 44.821 31.058 26.909 1.00 40.49 75 ILE B C 1
ATOM 1543 O O . ILE B 1 76 ? 46.003 30.695 26.882 1.00 40.55 75 ILE B O 1
ATOM 1548 N N . GLN B 1 77 ? 44.255 31.662 27.965 1.00 40.97 76 GLN B N 1
ATOM 1549 C CA . GLN B 1 77 ? 44.953 31.928 29.233 1.00 41.88 76 GLN B CA 1
ATOM 1550 C C . GLN B 1 77 ? 44.790 30.778 30.222 1.00 41.69 76 GLN B C 1
ATOM 1551 O O . GLN B 1 77 ? 43.863 29.987 30.112 1.00 40.09 76 GLN B O 1
ATOM 1557 N N . ASN B 1 78 ? 45.674 30.717 31.223 1.00 42.65 77 ASN B N 1
ATOM 1558 C CA . ASN B 1 78 ? 45.490 29.833 32.378 1.00 43.21 77 ASN B CA 1
ATOM 1559 C C . ASN B 1 78 ? 45.222 28.404 31.996 1.00 42.98 77 ASN B C 1
ATOM 1560 O O . ASN B 1 78 ? 44.212 27.818 32.386 1.00 42.50 77 ASN B O 1
ATOM 1565 N N . ILE B 1 79 ? 46.146 27.856 31.217 1.00 43.33 78 ILE B N 1
ATOM 1566 C CA . ILE B 1 79 ? 46.062 26.513 30.673 1.00 44.06 78 ILE B CA 1
ATOM 1567 C C . ILE B 1 79 ? 46.031 25.459 31.777 1.00 45.45 78 ILE B C 1
ATOM 1568 O O . ILE B 1 79 ? 46.718 25.594 32.786 1.00 45.30 78 ILE B O 1
ATOM 1573 N N . ILE B 1 80 ? 45.205 24.436 31.576 1.00 46.73 79 ILE B N 1
ATOM 1574 C CA . ILE B 1 80 ? 45.119 23.266 32.463 1.00 47.92 79 ILE B CA 1
ATOM 1575 C C . ILE B 1 80 ? 45.362 22.027 31.610 1.00 48.55 79 ILE B C 1
ATOM 1576 O O . ILE B 1 80 ? 45.250 22.088 30.378 1.00 48.12 79 ILE B O 1
ATOM 1581 N N . GLN B 1 81 ? 45.662 20.901 32.253 1.00 48.87 80 GLN B N 1
ATOM 1582 C CA . GLN B 1 81 ? 45.988 19.666 31.529 1.00 49.63 80 GLN B CA 1
ATOM 1583 C C . GLN B 1 81 ? 44.905 19.271 30.502 1.00 48.66 80 GLN B C 1
ATOM 1584 O O . GLN B 1 81 ? 45.214 18.845 29.398 1.00 48.17 80 GLN B O 1
ATOM 1590 N N . ASN B 1 82 ? 43.643 19.431 30.893 1.00 48.11 81 ASN B N 1
ATOM 1591 C CA . ASN B 1 82 ? 42.481 19.133 30.047 1.00 47.77 81 ASN B CA 1
ATOM 1592 C C . ASN B 1 82 ? 42.388 19.930 28.728 1.00 46.59 81 ASN B C 1
ATOM 1593 O O . ASN B 1 82 ? 41.694 19.515 27.813 1.00 46.83 81 ASN B O 1
ATOM 1601 N N . ASP B 1 83 ? 43.095 21.056 28.637 1.00 45.40 82 ASP B N 1
ATOM 1602 C CA . ASP B 1 83 ? 43.196 21.839 27.393 1.00 43.86 82 ASP B CA 1
ATOM 1603 C C . ASP B 1 83 ? 44.026 21.175 26.302 1.00 43.56 82 ASP B C 1
ATOM 1604 O O . ASP B 1 83 ? 43.921 21.539 25.120 1.00 42.56 82 ASP B O 1
ATOM 1609 N N . ALA B 1 84 ? 44.873 20.220 26.693 1.00 42.86 83 ALA B N 1
ATOM 1610 C CA . ALA B 1 84 ? 45.746 19.533 25.748 1.00 42.46 83 ALA B CA 1
ATOM 1611 C C . ALA B 1 84 ? 44.932 18.837 24.661 1.00 42.24 83 ALA B C 1
ATOM 1612 O O . ALA B 1 84 ? 43.825 18.343 24.913 1.00 42.85 83 ALA B O 1
ATOM 1614 N N . GLY B 1 85 ? 45.480 18.798 23.453 1.00 41.82 84 GLY B N 1
ATOM 1615 C CA . GLY B 1 85 ? 44.851 18.061 22.362 1.00 41.13 84 GLY B CA 1
ATOM 1616 C C . GLY B 1 85 ? 44.690 18.899 21.103 1.00 40.63 84 GLY B C 1
ATOM 1617 O O . GLY B 1 85 ? 45.437 19.853 20.896 1.00 40.52 84 GLY B O 1
ATOM 1618 N N . PHE B 1 86 ? 43.695 18.534 20.285 1.00 40.11 85 PHE B N 1
ATOM 1619 C CA . PHE B 1 86 ? 43.489 19.119 18.949 1.00 39.88 85 PHE B CA 1
ATOM 1620 C C . PHE B 1 86 ? 42.491 20.268 18.984 1.00 38.64 85 PHE B C 1
ATOM 1621 O O . PHE B 1 86 ? 41.573 20.260 19.799 1.00 38.12 85 PHE B O 1
ATOM 1629 N N . TYR B 1 87 ? 42.707 21.235 18.090 1.00 37.69 86 TYR B N 1
ATOM 1630 C CA . TYR B 1 87 ? 41.855 22.418 17.905 1.00 36.74 86 TYR B CA 1
ATOM 1631 C C . TYR B 1 87 ? 41.663 22.604 16.419 1.00 36.26 86 TYR B C 1
ATOM 1632 O O . TYR B 1 87 ? 42.631 22.557 15.671 1.00 36.15 86 TYR B O 1
ATOM 1641 N N . THR B 1 88 ? 40.418 22.815 15.997 1.00 35.49 87 THR B N 1
ATOM 1642 C CA . THR B 1 88 ? 40.080 22.946 14.575 1.00 35.23 87 THR B CA 1
ATOM 1643 C C . THR B 1 88 ? 39.463 24.314 14.256 1.00 34.78 87 THR B C 1
ATOM 1644 O O . THR B 1 88 ? 38.485 24.747 14.913 1.00 34.40 87 THR B O 1
ATOM 1648 N N . LEU B 1 89 ? 40.049 24.992 13.272 1.00 33.40 88 LEU B N 1
ATOM 1649 C CA . LEU B 1 89 ? 39.548 26.284 12.823 1.00 33.10 88 LEU B CA 1
ATOM 1650 C C . LEU B 1 89 ? 38.668 26.057 11.613 1.00 33.06 88 LEU B C 1
ATOM 1651 O O . LEU B 1 89 ? 39.048 25.323 10.698 1.00 33.23 88 LEU B O 1
ATOM 1656 N N . HIS B 1 90 ? 37.483 26.671 11.623 1.00 32.01 89 HIS B N 1
ATOM 1657 C CA . HIS B 1 90 ? 36.567 26.628 10.482 1.00 31.39 89 HIS B CA 1
ATOM 1658 C C . HIS B 1 90 ? 36.589 28.051 9.910 1.00 31.86 89 HIS B C 1
ATOM 1659 O O . HIS B 1 90 ? 36.209 29.014 10.594 1.00 31.65 89 HIS B O 1
ATOM 1666 N N . VAL B 1 91 ? 37.094 28.188 8.688 1.00 31.76 90 VAL B N 1
ATOM 1667 C CA . VAL B 1 91 ? 37.170 29.482 8.022 1.00 31.98 90 VAL B CA 1
ATOM 1668 C C . VAL B 1 91 ? 35.963 29.583 7.098 1.00 32.27 90 VAL B C 1
ATOM 1669 O O . VAL B 1 91 ? 35.802 28.768 6.187 1.00 32.57 90 VAL B O 1
ATOM 1673 N N . ILE B 1 92 ? 35.116 30.572 7.348 1.00 31.60 91 ILE B N 1
ATOM 1674 C CA . ILE B 1 92 ? 33.896 30.768 6.566 1.00 31.43 91 ILE B CA 1
ATOM 1675 C C . ILE B 1 92 ? 34.183 31.885 5.551 1.00 31.76 91 ILE B C 1
ATOM 1676 O O . ILE B 1 92 ? 34.325 33.058 5.923 1.00 31.20 91 ILE B O 1
ATOM 1681 N N . LYS B 1 93 ? 34.257 31.511 4.275 1.00 31.84 92 LYS B N 1
ATOM 1682 C CA . LYS B 1 93 ? 34.512 32.481 3.209 1.00 32.82 92 LYS B CA 1
ATOM 1683 C C . LYS B 1 93 ? 33.217 33.217 2.858 1.00 32.89 92 LYS B C 1
ATOM 1684 O O . LYS B 1 93 ? 32.106 32.723 3.129 1.00 32.80 92 LYS B O 1
ATOM 1690 N N . SER B 1 94 ? 33.363 34.400 2.247 1.00 33.15 93 SER B N 1
ATOM 1691 C CA . SER B 1 94 ? 32.215 35.211 1.861 1.00 33.28 93 SER B CA 1
ATOM 1692 C C . SER B 1 94 ? 31.346 34.503 0.833 1.00 33.18 93 SER B C 1
ATOM 1693 O O . SER B 1 94 ? 30.157 34.793 0.756 1.00 33.37 93 SER B O 1
ATOM 1696 N N . ASP B 1 95 ? 31.924 33.574 0.067 1.00 32.74 94 ASP B N 1
ATOM 1697 C CA . ASP B 1 95 ? 31.139 32.784 -0.898 1.00 33.73 94 ASP B CA 1
ATOM 1698 C C . ASP B 1 95 ? 30.566 31.457 -0.332 1.00 33.88 94 ASP B C 1
ATOM 1699 O O . ASP B 1 95 ? 29.881 30.688 -1.055 1.00 33.30 94 ASP B O 1
ATOM 1704 N N . LEU B 1 96 ? 30.835 31.213 0.953 1.00 33.51 95 LEU B N 1
ATOM 1705 C CA . LEU B 1 96 ? 30.364 30.012 1.686 1.00 34.01 95 LEU B CA 1
ATOM 1706 C C . LEU B 1 96 ? 30.953 28.673 1.197 1.00 33.92 95 LEU B C 1
ATOM 1707 O O . LEU B 1 96 ? 30.450 27.592 1.542 1.00 33.72 95 LEU B O 1
ATOM 1712 N N . VAL B 1 97 ? 32.030 28.760 0.414 1.00 33.40 96 VAL B N 1
ATOM 1713 C CA . VAL B 1 97 ? 32.884 27.603 0.164 1.00 34.00 96 VAL B CA 1
ATOM 1714 C C . VAL B 1 97 ? 33.945 27.671 1.258 1.00 34.83 96 VAL B C 1
ATOM 1715 O O . VAL B 1 97 ? 34.845 28.515 1.207 1.00 35.60 96 VAL B O 1
ATOM 1719 N N . ASN B 1 98 ? 33.788 26.826 2.279 1.00 34.32 97 ASN B N 1
ATOM 1720 C CA . ASN B 1 98 ? 34.540 26.958 3.535 1.00 33.59 97 ASN B CA 1
ATOM 1721 C C . ASN B 1 98 ? 35.677 25.966 3.697 1.00 34.23 97 ASN B C 1
ATOM 1722 O O . ASN B 1 98 ? 35.704 24.935 3.003 1.00 34.09 97 ASN B O 1
ATOM 1727 N N . GLU B 1 99 ? 36.596 26.260 4.622 1.00 34.31 98 GLU B N 1
ATOM 1728 C CA . GLU B 1 99 ? 37.811 25.434 4.844 1.00 36.03 98 GLU B CA 1
ATO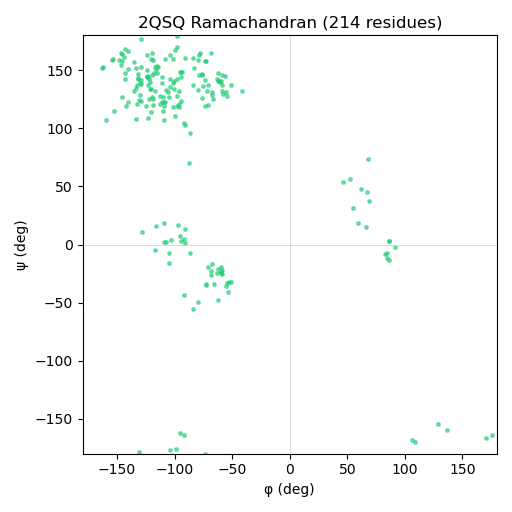M 1729 C C . GLU B 1 99 ? 38.048 25.205 6.320 1.00 35.21 98 GLU B C 1
ATOM 1730 O O . GLU B 1 99 ? 37.663 26.047 7.138 1.00 34.60 98 GLU B O 1
ATOM 1736 N N . GLU B 1 100 ? 38.776 24.129 6.642 1.00 34.96 99 GLU B N 1
ATOM 1737 C CA . GLU B 1 100 ? 39.196 23.826 8.021 1.00 35.28 99 GLU B CA 1
ATOM 1738 C C . GLU B 1 100 ? 40.709 23.548 8.098 1.00 35.94 99 GLU B C 1
ATOM 1739 O O . GLU B 1 100 ? 41.333 23.115 7.120 1.00 35.71 99 GLU B O 1
ATOM 1745 N N . ALA B 1 101 ? 41.296 23.809 9.257 1.00 35.77 100 ALA B N 1
ATOM 1746 C CA . ALA B 1 101 ? 42.652 23.365 9.557 1.00 36.22 100 ALA B CA 1
ATOM 1747 C C . ALA B 1 101 ? 42.679 22.989 11.019 1.00 36.80 100 ALA B C 1
ATOM 1748 O O . ALA B 1 101 ? 41.979 23.604 11.826 1.00 36.22 100 ALA B O 1
ATOM 1750 N N . THR B 1 102 ? 43.501 21.992 11.360 1.00 37.46 101 THR B N 1
ATOM 1751 C CA . THR B 1 102 ? 43.596 21.487 12.720 1.00 37.30 101 THR B CA 1
ATOM 1752 C C . THR B 1 102 ? 45.037 21.633 13.227 1.00 39.03 101 THR B C 1
ATOM 1753 O O . THR B 1 102 ? 46.013 21.402 12.476 1.00 38.50 101 THR B O 1
ATOM 1757 N N . GLY B 1 103 ? 45.161 22.031 14.493 1.00 38.84 102 GLY B N 1
ATOM 1758 C CA . GLY B 1 103 ? 46.449 22.162 15.173 1.00 39.63 102 GLY B CA 1
ATOM 1759 C C . GLY B 1 103 ? 46.367 21.418 16.485 1.00 40.57 102 GLY B C 1
ATOM 1760 O O . GLY B 1 103 ? 45.312 20.873 16.829 1.00 39.53 102 GLY B O 1
ATOM 1761 N N . GLN B 1 104 ? 47.478 21.376 17.220 1.00 41.41 103 GLN B N 1
ATOM 1762 C CA . GLN B 1 104 ? 47.471 20.726 18.523 1.00 43.20 103 GLN B CA 1
ATOM 1763 C C . GLN B 1 104 ? 48.540 21.274 19.448 1.00 42.27 103 GLN B C 1
ATOM 1764 O O . GLN B 1 104 ? 49.502 21.902 19.011 1.00 41.72 103 GLN B O 1
ATOM 1770 N N . PHE B 1 105 ? 48.333 21.068 20.737 1.00 42.66 104 PHE B N 1
ATOM 1771 C CA . PHE B 1 105 ? 49.384 21.340 21.711 1.00 43.29 104 PHE B CA 1
ATOM 1772 C C . PHE B 1 105 ? 49.320 20.352 22.872 1.00 43.82 104 PHE B C 1
ATOM 1773 O O . PHE B 1 105 ? 48.327 19.649 23.044 1.00 42.93 104 PHE B O 1
ATOM 1781 N N . ARG B 1 106 ? 50.414 20.305 23.638 1.00 45.28 105 ARG B N 1
ATOM 1782 C CA . ARG B 1 106 ? 50.556 19.424 24.801 1.00 46.54 105 ARG B CA 1
ATOM 1783 C C . ARG B 1 106 ? 50.662 20.300 26.044 1.00 46.21 105 ARG B C 1
ATOM 1784 O O . ARG B 1 106 ? 51.107 21.438 25.959 1.00 45.91 105 ARG B O 1
ATOM 1792 N N . VAL B 1 107 ? 50.269 19.770 27.202 1.00 47.29 106 VAL B N 1
ATOM 1793 C CA . VAL B 1 107 ? 50.385 20.512 28.471 1.00 48.31 106 VAL B CA 1
ATOM 1794 C C . VAL B 1 107 ? 51.271 19.731 29.458 1.00 49.86 106 VAL B C 1
ATOM 1795 O O . VAL B 1 107 ? 51.100 18.515 29.619 1.00 50.14 106 VAL B O 1
ATOM 1799 N N . TYR B 1 108 ? 52.206 20.430 30.099 1.00 51.03 107 TYR B N 1
ATOM 1800 C CA . TYR B 1 108 ? 53.089 19.816 31.105 1.00 52.57 107 TYR B CA 1
ATOM 1801 C C . TYR B 1 108 ? 52.916 20.495 32.465 1.00 54.26 107 TYR B C 1
ATOM 1802 O O . TYR B 1 108 ? 52.689 21.707 32.521 1.00 54.07 107 TYR B O 1
ATOM 1818 N N . PRO B 1 109 ? 53.049 19.722 33.568 1.00 56.24 108 PRO B N 1
ATOM 1819 C CA . PRO B 1 109 ? 52.875 20.246 34.939 1.00 57.33 108 PRO B CA 1
ATOM 1820 C C . PRO B 1 109 ? 53.891 21.326 35.335 1.00 58.10 108 PRO B C 1
ATOM 1821 O O . PRO B 1 109 ? 55.000 21.361 34.792 1.00 59.33 108 PRO B O 1
#

InterPro domains:
  IPR003598 Immunoglobulin subtype 2 [SM00408] (158-222)
  IPR003598 Immunoglobulin subtype 2 [SM00408] (250-306)
  IPR003598 Immunoglobulin subtype 2 [SM00408] (336-400)
  IPR003598 Immunoglobulin subtype 2 [SM00408] (428-484)
  IPR003598 Immunoglobulin subtype 2 [SM00408] (514-578)
  IPR003598 Immunoglobulin subtype 2 [SM00408] (606-662)
  IPR003599 Immunoglobulin domain subtype [SM00409] (40-141)
  IPR003599 Immunoglobulin domain subtype [SM00409] (152-234)
  IPR003599 Immunoglobulin domain subtype [SM00409] (244-319)
  IPR003599 Immunoglobulin domain subtype [SM00409] (330-412)
  IPR003599 Immunoglobulin domain subtype [SM00409] (422-494)
  IPR003599 Immunoglobulin domain subtype [SM00409] (508-590)
  IPR003599 Immunoglobulin domain subtype [SM00409] (600-677)
  IPR007110 Immunoglobulin-like domain [PS50835] (145-232)
  IPR007110 Immunoglobulin-like domain [PS50835] (240-315)
  IPR007110 Immunoglobulin-like domain [PS50835] (323-410)
  IPR007110 Immunoglobulin-like domain [PS50835] (418-495)
  IPR007110 Immunoglobulin-like domain [PS50835] (501-588)
  IPR007110 Immunoglobulin-like domain [PS50835] (593-675)
  IPR013106 Immunoglobulin V-set domain [PF07686] (39-140)

Secondary structure (DSSP, 8-state):
---EEEEESSEEETTS-EEEEEES--SSEEEEEEEESSS--GGGEEEEEETTTTEEEE-TT--S-EEE-TTS-EEE-S--GGG-EEEEEEEEETTS--EEEEEEEEEE---/---EEEEESSEEETTS-EEEEEESPPSSEEEEEEEESSS--GGGEEEEEETTSS-EEE-TT--S-EEE-TT--EEE-S--GGG-EEEEEEEEETTS--EEEEEEEEEE-